Protein AF-A0A2E3BZZ3-F1 (afdb_monomer_lite)

Sequence (217 aa):
MSDKHKCYNMLKTILTGVNNELDAQYIYMKLCGELKDQFDSDLSMSLISNHTYNEKTIPFHDFIHNLNIFMETTKKEDVDNQVNQFKNRTNDLVQLKSVKRIIDEKPRVVKLSEVVMNNKQIEVRK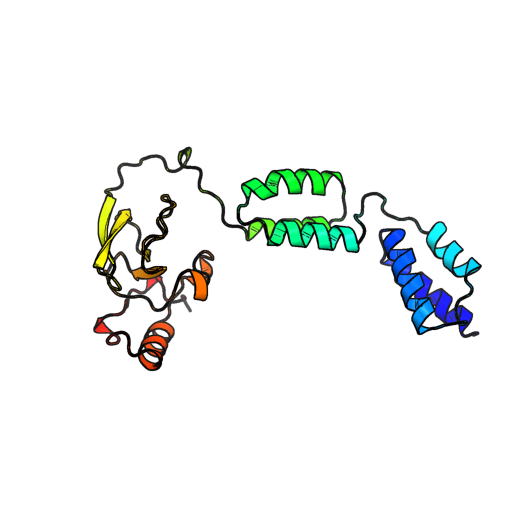CPHCNRKVEQNGNDSYSVCGFLPYKKNNDGCGRDFCYRCGKKLCKRWQNDQLWVEKKRYHDGSCCKKYVASTGDGVYPDDYCQCYKYTKNN

pLDDT: mean 82.52, std 13.17, range [35.72, 96.5]

Structure (mmCIF, N/CA/C/O backbone):
data_AF-A0A2E3BZZ3-F1
#
_entry.id   AF-A0A2E3BZZ3-F1
#
loop_
_atom_site.group_PDB
_atom_site.id
_atom_site.type_symbol
_atom_site.label_atom_id
_atom_site.label_alt_id
_atom_site.label_comp_id
_atom_site.label_asym_id
_atom_site.label_entity_id
_atom_site.label_seq_id
_atom_site.pdbx_PDB_ins_code
_atom_site.Cartn_x
_atom_site.Cartn_y
_atom_site.Cartn_z
_atom_site.occupancy
_atom_site.B_iso_or_equiv
_atom_site.auth_seq_id
_atom_site.auth_comp_id
_atom_site.auth_asym_id
_atom_site.auth_atom_id
_atom_site.pdbx_PDB_model_num
ATOM 1 N N . MET A 1 1 ? 27.381 -16.710 -37.491 1.00 56.31 1 MET A N 1
ATOM 2 C CA . MET A 1 1 ? 26.818 -15.427 -37.010 1.00 56.31 1 MET A CA 1
ATOM 3 C C . MET A 1 1 ? 27.729 -14.951 -35.887 1.00 56.31 1 MET A C 1
ATOM 5 O O . MET A 1 1 ? 27.882 -15.709 -34.936 1.00 56.31 1 MET A O 1
ATOM 9 N N . SER A 1 2 ? 28.430 -13.820 -36.044 1.00 76.44 2 SER A N 1
ATOM 10 C CA . SER A 1 2 ? 29.406 -13.359 -35.039 1.00 76.44 2 SER A CA 1
ATOM 11 C C . SER A 1 2 ? 28.712 -13.053 -33.709 1.00 76.44 2 SER A C 1
ATOM 13 O O . SER A 1 2 ? 27.546 -12.651 -33.701 1.00 76.44 2 SER A O 1
ATOM 15 N N . ASP A 1 3 ? 29.407 -13.230 -32.584 1.00 79.00 3 ASP A N 1
ATOM 16 C CA . ASP A 1 3 ? 28.818 -12.981 -31.261 1.00 79.00 3 ASP A CA 1
ATOM 17 C C . ASP A 1 3 ? 28.392 -11.516 -31.085 1.00 79.00 3 ASP A C 1
ATOM 19 O O . ASP A 1 3 ? 27.321 -11.253 -30.543 1.00 79.00 3 ASP A O 1
ATOM 23 N N . LYS A 1 4 ? 29.103 -10.577 -31.727 1.00 80.38 4 LYS A N 1
ATOM 24 C CA . LYS A 1 4 ? 28.695 -9.165 -31.820 1.00 80.38 4 LYS A CA 1
ATOM 25 C C . LYS A 1 4 ? 27.308 -8.972 -32.433 1.00 80.38 4 LYS A C 1
ATOM 27 O O . LYS A 1 4 ? 26.517 -8.159 -31.965 1.00 80.38 4 LYS A O 1
ATOM 32 N N . HIS A 1 5 ? 26.980 -9.743 -33.468 1.00 82.50 5 HIS A N 1
ATOM 33 C CA . HIS A 1 5 ? 25.683 -9.644 -34.131 1.00 82.50 5 HIS A CA 1
ATOM 34 C C . HIS A 1 5 ? 24.545 -10.228 -33.271 1.00 82.50 5 HIS A C 1
ATOM 36 O O . HIS A 1 5 ? 23.418 -9.733 -33.314 1.00 82.50 5 HIS A O 1
ATOM 42 N N . LYS A 1 6 ? 24.826 -11.241 -32.439 1.00 84.31 6 LYS A N 1
ATOM 43 C CA . LYS A 1 6 ? 23.858 -11.742 -31.447 1.00 84.31 6 LYS A CA 1
ATOM 44 C C . LYS A 1 6 ? 23.600 -10.701 -30.357 1.00 84.31 6 LYS A C 1
ATOM 46 O O . LYS A 1 6 ? 22.440 -10.416 -30.069 1.00 84.31 6 LYS A O 1
ATOM 51 N N . CYS A 1 7 ? 24.657 -10.097 -29.811 1.00 82.94 7 CYS A N 1
ATOM 52 C CA . CYS A 1 7 ? 24.557 -9.029 -28.813 1.00 82.94 7 CYS A CA 1
ATOM 53 C C . CYS A 1 7 ? 23.790 -7.814 -29.350 1.00 82.94 7 CYS A C 1
ATOM 55 O O . CYS A 1 7 ? 22.924 -7.282 -28.659 1.00 82.94 7 CYS A O 1
ATOM 57 N N . TYR A 1 8 ? 24.023 -7.439 -30.610 1.00 85.12 8 TYR A N 1
ATOM 58 C CA . TYR A 1 8 ? 23.263 -6.392 -31.293 1.00 85.12 8 TYR A CA 1
ATOM 59 C C . TYR A 1 8 ? 21.761 -6.703 -31.357 1.00 85.12 8 TYR A C 1
ATOM 61 O O . TYR A 1 8 ? 20.938 -5.878 -30.963 1.00 85.12 8 TYR A O 1
ATOM 69 N N . ASN A 1 9 ? 21.384 -7.902 -31.814 1.00 86.12 9 ASN A N 1
ATOM 70 C CA . ASN A 1 9 ? 19.972 -8.291 -31.904 1.00 86.12 9 ASN A CA 1
ATOM 71 C C . ASN A 1 9 ? 19.308 -8.380 -30.525 1.00 86.12 9 ASN A C 1
ATOM 73 O O . ASN A 1 9 ? 18.138 -8.020 -30.377 1.00 86.12 9 ASN A O 1
ATOM 77 N N . MET A 1 10 ? 20.055 -8.817 -29.511 1.00 87.06 10 MET A N 1
ATOM 78 C CA . MET A 1 10 ? 19.597 -8.830 -28.127 1.00 87.06 10 MET A CA 1
ATOM 79 C C . MET A 1 10 ? 19.326 -7.410 -27.621 1.00 87.06 10 MET A C 1
ATOM 81 O O . MET A 1 10 ? 18.223 -7.143 -27.153 1.00 87.06 10 MET A O 1
ATOM 85 N N . LEU A 1 11 ? 20.282 -6.486 -27.776 1.00 87.19 11 LEU A N 1
ATOM 86 C CA . LEU A 1 11 ? 20.110 -5.088 -27.377 1.00 87.19 11 LEU A CA 1
ATOM 87 C C . LEU A 1 11 ? 18.934 -4.448 -28.114 1.00 87.19 11 LEU A C 1
ATOM 89 O O . LEU A 1 11 ? 18.067 -3.864 -27.477 1.00 87.19 11 LEU A O 1
ATOM 93 N N . LYS A 1 12 ? 18.846 -4.632 -29.435 1.00 89.62 12 LYS A N 1
ATOM 94 C CA . LYS A 1 12 ? 17.717 -4.151 -30.238 1.00 89.62 12 LYS A CA 1
ATOM 95 C C . LYS A 1 12 ? 16.379 -4.657 -29.697 1.00 89.62 12 LYS A C 1
ATOM 97 O O . LYS A 1 12 ? 15.444 -3.875 -29.584 1.00 89.62 12 LYS A O 1
ATOM 102 N N . THR A 1 13 ? 16.295 -5.941 -29.344 1.00 90.31 13 THR A N 1
ATOM 103 C CA . THR A 1 13 ? 15.084 -6.539 -28.760 1.00 90.31 13 THR A CA 1
ATOM 104 C C . THR A 1 13 ? 14.750 -5.905 -27.414 1.00 90.31 13 THR A C 1
ATOM 106 O O . THR A 1 13 ? 13.606 -5.522 -27.195 1.00 90.31 13 THR A O 1
ATOM 109 N N . ILE A 1 14 ? 15.736 -5.738 -26.531 1.00 88.12 14 ILE A N 1
ATOM 110 C CA . ILE A 1 14 ? 15.531 -5.113 -25.220 1.00 88.12 14 ILE A CA 1
ATOM 111 C C . ILE A 1 14 ? 15.046 -3.670 -25.378 1.00 88.12 14 ILE A C 1
ATOM 113 O O . ILE A 1 14 ? 14.061 -3.295 -24.746 1.00 88.12 14 ILE A O 1
ATOM 117 N N . LEU A 1 15 ? 15.675 -2.893 -26.266 1.00 87.19 15 LEU A N 1
ATOM 118 C CA . LEU A 1 15 ? 15.321 -1.495 -26.511 1.00 87.19 15 LEU A CA 1
ATOM 119 C C . LEU A 1 15 ? 13.868 -1.323 -26.958 1.00 87.19 15 LEU A C 1
ATOM 121 O O . LEU A 1 15 ? 13.253 -0.353 -26.547 1.00 87.19 15 LEU A O 1
ATOM 125 N N . THR A 1 16 ? 13.266 -2.284 -27.676 1.00 85.06 16 THR A N 1
ATOM 126 C CA . THR A 1 16 ? 11.832 -2.196 -28.035 1.00 85.06 16 THR A CA 1
ATOM 127 C C . THR A 1 16 ? 10.884 -2.108 -26.835 1.00 85.06 16 THR A C 1
ATOM 129 O O . THR A 1 16 ? 9.755 -1.647 -26.986 1.00 85.06 16 THR A O 1
ATOM 132 N N . GLY A 1 17 ? 11.319 -2.557 -25.654 1.00 83.88 17 GLY A N 1
ATOM 133 C CA . GLY A 1 17 ? 10.564 -2.443 -24.408 1.00 83.88 17 GLY A CA 1
ATOM 134 C C . GLY A 1 17 ? 10.920 -1.214 -23.570 1.00 83.88 17 GLY A C 1
ATOM 135 O O . GLY A 1 17 ? 10.361 -1.050 -22.486 1.00 83.88 17 GLY A O 1
ATOM 136 N N . VAL A 1 18 ? 11.859 -0.379 -24.021 1.00 87.75 18 VAL A N 1
ATOM 137 C CA . VAL A 1 18 ? 12.391 0.749 -23.255 1.00 87.75 18 VAL A CA 1
ATOM 138 C C . VAL A 1 18 ? 11.809 2.057 -23.774 1.00 87.75 18 VAL A C 1
ATOM 140 O O . VAL A 1 18 ? 12.074 2.489 -24.888 1.00 87.75 18 VAL A O 1
ATOM 143 N N . ASN A 1 19 ? 11.050 2.731 -22.917 1.00 86.50 19 ASN A N 1
ATOM 144 C CA . ASN A 1 19 ? 10.347 3.961 -23.278 1.00 86.50 19 ASN A CA 1
ATOM 145 C C . ASN A 1 19 ? 11.160 5.242 -23.014 1.00 86.50 19 ASN A C 1
ATOM 147 O O . ASN A 1 19 ? 10.680 6.324 -23.349 1.00 86.50 19 ASN A O 1
ATOM 151 N N . ASN A 1 20 ? 12.353 5.144 -22.413 1.00 88.50 20 ASN A N 1
ATOM 152 C CA . ASN A 1 20 ? 13.185 6.283 -22.016 1.00 88.50 20 ASN A CA 1
ATOM 153 C C . ASN A 1 20 ? 14.672 6.066 -22.367 1.00 88.50 20 ASN A C 1
ATOM 155 O O . ASN A 1 20 ? 15.226 4.997 -22.115 1.00 88.50 20 ASN A O 1
ATOM 159 N N . GLU A 1 21 ? 15.330 7.098 -22.896 1.00 88.75 21 GLU A N 1
ATOM 160 C CA . GLU A 1 21 ? 16.732 7.025 -23.322 1.00 88.75 21 GLU A CA 1
ATOM 161 C C . GLU A 1 21 ? 17.704 6.737 -22.166 1.00 88.75 21 GLU A C 1
ATOM 163 O O . GLU A 1 21 ? 18.630 5.945 -22.322 1.00 88.75 21 GLU A O 1
ATOM 168 N N . LEU A 1 22 ? 17.488 7.321 -20.985 1.00 88.50 22 LEU A N 1
ATOM 169 C CA . LEU A 1 22 ? 18.356 7.095 -19.825 1.00 88.50 22 LEU A CA 1
ATOM 170 C C . LEU A 1 22 ? 18.288 5.641 -19.352 1.00 88.50 22 LEU A C 1
ATOM 172 O O . LEU A 1 22 ? 19.310 5.064 -18.982 1.00 88.50 22 LEU A O 1
ATOM 176 N N . ASP A 1 23 ? 17.107 5.024 -19.416 1.00 88.50 23 ASP A N 1
ATOM 177 C CA . ASP A 1 23 ? 16.948 3.603 -19.101 1.00 88.50 23 ASP A CA 1
ATOM 178 C C . ASP A 1 23 ? 17.664 2.732 -20.146 1.00 88.50 23 ASP A C 1
ATOM 180 O O . ASP A 1 23 ? 18.329 1.756 -19.792 1.00 88.50 23 ASP A O 1
ATOM 184 N N . ALA A 1 24 ? 17.600 3.112 -21.426 1.00 89.94 24 ALA A N 1
ATOM 185 C CA . ALA A 1 24 ? 18.315 2.434 -22.507 1.00 89.94 24 ALA A CA 1
ATOM 186 C C . ALA A 1 24 ? 19.839 2.513 -22.325 1.00 89.94 24 ALA A C 1
ATOM 188 O O . ALA A 1 24 ? 20.529 1.495 -22.430 1.00 89.94 24 ALA A O 1
ATOM 189 N N . GLN A 1 25 ? 20.359 3.695 -21.983 1.00 89.50 25 GLN A N 1
ATOM 190 C CA . GLN A 1 25 ? 21.771 3.905 -21.660 1.00 89.50 25 GLN A CA 1
ATOM 191 C C . GLN A 1 25 ? 22.191 3.092 -20.428 1.00 89.50 25 GLN A C 1
ATOM 193 O O . GLN A 1 25 ? 23.230 2.432 -20.449 1.00 89.50 25 GLN A O 1
ATOM 198 N N . TYR A 1 26 ? 21.370 3.071 -19.375 1.00 88.44 26 TYR A N 1
ATOM 199 C CA . TYR A 1 26 ? 21.640 2.289 -18.168 1.00 88.44 26 TYR A CA 1
ATOM 200 C C . TYR A 1 26 ? 21.721 0.784 -18.456 1.00 88.44 26 TYR A C 1
ATOM 202 O O . TYR A 1 26 ? 22.659 0.112 -18.019 1.00 88.44 26 TYR A O 1
ATOM 210 N N . ILE A 1 27 ? 20.761 0.252 -19.218 1.00 87.75 27 ILE A N 1
ATOM 211 C CA . ILE A 1 27 ? 20.739 -1.155 -19.632 1.00 87.75 27 ILE A CA 1
ATOM 212 C C . ILE A 1 27 ? 21.982 -1.484 -20.458 1.00 87.75 27 ILE A C 1
ATOM 214 O O . ILE A 1 27 ? 22.641 -2.488 -20.193 1.00 87.75 27 ILE A O 1
ATOM 218 N N . TYR A 1 28 ? 22.339 -0.626 -21.415 1.00 88.62 28 TYR A N 1
ATOM 219 C CA . TYR A 1 28 ? 23.557 -0.786 -22.203 1.00 88.62 28 TYR A CA 1
ATOM 220 C C . TYR A 1 28 ? 24.809 -0.832 -21.321 1.00 88.62 28 TYR A C 1
ATOM 222 O O . TYR A 1 28 ? 25.593 -1.772 -21.430 1.00 88.62 28 TYR A O 1
ATOM 230 N N . MET A 1 29 ? 24.967 0.109 -20.384 1.00 87.69 29 MET A N 1
ATOM 231 C CA . MET A 1 29 ? 26.103 0.119 -19.456 1.00 87.69 29 MET A CA 1
ATOM 232 C C . MET A 1 29 ? 26.190 -1.169 -18.628 1.00 87.69 29 MET A C 1
ATOM 234 O O . MET A 1 29 ? 27.283 -1.701 -18.425 1.00 87.69 29 MET A O 1
ATOM 238 N N . LYS A 1 30 ? 25.048 -1.694 -18.166 1.00 86.56 30 LYS A N 1
ATOM 239 C CA . LYS A 1 30 ? 24.994 -2.965 -17.431 1.00 86.56 30 LYS A CA 1
ATOM 240 C C . LYS A 1 30 ? 25.405 -4.150 -18.296 1.00 86.56 30 LYS A C 1
ATOM 242 O O . LYS A 1 30 ? 26.264 -4.925 -17.882 1.00 86.56 30 LYS A O 1
ATOM 247 N N . LEU A 1 31 ? 24.860 -4.249 -19.505 1.00 84.38 31 LEU A N 1
ATOM 248 C CA . LEU A 1 31 ? 25.194 -5.317 -20.445 1.00 84.38 31 LEU A CA 1
ATOM 249 C C . LEU A 1 31 ? 26.667 -5.274 -20.863 1.00 84.38 31 LEU A C 1
ATOM 251 O O . LEU A 1 31 ? 27.300 -6.322 -20.937 1.00 84.38 31 LEU A O 1
ATOM 255 N N . CYS A 1 32 ? 27.241 -4.089 -21.074 1.00 83.12 32 CYS A N 1
ATOM 256 C CA . CYS A 1 32 ? 28.666 -3.936 -21.372 1.00 83.12 32 CYS A CA 1
ATOM 257 C C . CYS A 1 32 ? 29.561 -4.386 -20.213 1.00 83.12 32 CYS A C 1
ATOM 259 O O . CYS A 1 32 ? 30.595 -5.011 -20.445 1.00 83.12 32 CYS A O 1
ATOM 261 N N . GLY A 1 33 ? 29.155 -4.125 -18.966 1.00 81.44 33 GLY A N 1
ATOM 262 C CA . GLY A 1 33 ? 29.873 -4.613 -17.787 1.00 81.44 33 GLY A CA 1
ATOM 263 C C . GLY A 1 33 ? 29.907 -6.143 -17.689 1.00 81.44 33 GLY A C 1
ATOM 264 O O . GLY A 1 33 ? 30.911 -6.709 -17.256 1.00 81.44 33 GLY A O 1
ATOM 265 N N . GLU A 1 34 ? 28.839 -6.817 -18.120 1.00 81.75 34 GLU A N 1
ATOM 266 C CA . GLU A 1 34 ? 28.704 -8.277 -18.038 1.00 81.75 34 GLU A CA 1
ATOM 267 C C . GLU A 1 34 ? 29.274 -9.010 -19.264 1.00 81.75 34 GLU A C 1
ATOM 269 O O . GLU A 1 34 ? 29.868 -10.080 -19.127 1.00 81.75 34 GLU A O 1
ATOM 274 N N . LEU A 1 35 ? 29.127 -8.431 -20.459 1.00 79.81 35 LEU A N 1
ATOM 275 C CA . LEU A 1 35 ? 29.442 -9.080 -21.739 1.00 79.81 35 LEU A CA 1
ATOM 276 C C . LEU A 1 35 ? 30.730 -8.561 -22.404 1.00 79.81 35 LEU A C 1
ATOM 278 O O . LEU A 1 35 ? 31.144 -9.114 -23.425 1.00 79.81 35 LEU A O 1
ATOM 282 N N . LYS A 1 36 ? 31.409 -7.568 -21.807 1.00 76.81 36 LYS A N 1
ATOM 283 C CA . LYS A 1 36 ? 32.716 -7.027 -22.240 1.00 76.81 36 LYS A CA 1
ATOM 284 C C . LYS A 1 36 ? 32.748 -6.669 -23.744 1.00 76.81 36 LYS A C 1
ATOM 286 O O . LYS A 1 36 ? 31.777 -6.130 -24.270 1.00 76.81 36 LYS A O 1
ATOM 291 N N . ASP A 1 37 ? 33.844 -6.994 -24.444 1.00 75.06 37 ASP A N 1
ATOM 292 C CA . ASP A 1 37 ? 34.175 -6.636 -25.843 1.00 75.06 37 ASP A CA 1
ATOM 293 C C . ASP A 1 37 ? 33.234 -7.222 -26.920 1.00 75.06 37 ASP A C 1
ATOM 295 O O . ASP A 1 37 ? 33.498 -7.139 -28.126 1.00 75.06 37 ASP A O 1
ATOM 299 N N . GLN A 1 38 ? 32.136 -7.857 -26.506 1.00 81.50 38 GLN A N 1
ATOM 300 C CA . GLN A 1 38 ? 31.129 -8.408 -27.409 1.00 81.50 38 GLN A CA 1
ATOM 301 C C . GLN A 1 38 ? 30.199 -7.332 -27.983 1.00 81.50 38 GLN A C 1
ATOM 303 O O . GLN A 1 38 ? 29.498 -7.600 -28.958 1.00 81.50 38 GLN A O 1
ATOM 308 N N . PHE A 1 39 ? 30.214 -6.115 -27.436 1.00 79.56 39 PHE A N 1
ATOM 309 C CA . PHE A 1 39 ? 29.504 -4.979 -28.014 1.00 79.56 39 PHE A CA 1
ATOM 310 C C . PHE A 1 39 ? 30.407 -4.137 -28.908 1.00 79.56 39 PHE A C 1
ATOM 312 O O . PHE A 1 39 ? 31.559 -3.845 -28.598 1.00 79.56 39 PHE A O 1
ATOM 319 N N . ASP A 1 40 ? 29.847 -3.724 -30.038 1.00 84.19 40 ASP A N 1
ATOM 320 C CA . ASP A 1 40 ? 30.365 -2.604 -30.807 1.00 84.19 40 ASP A CA 1
ATOM 321 C C . ASP A 1 40 ? 29.727 -1.328 -30.242 1.00 84.19 40 ASP A C 1
ATOM 323 O O . ASP A 1 40 ? 28.501 -1.178 -30.296 1.00 84.19 40 ASP A O 1
ATOM 327 N N . SER A 1 41 ? 30.537 -0.469 -29.617 1.00 82.69 41 SER A N 1
ATOM 328 C CA . SER A 1 41 ? 30.041 0.697 -28.877 1.00 82.69 41 SER A CA 1
ATOM 329 C C . SER A 1 41 ? 29.345 1.698 -29.791 1.00 82.69 41 SER A C 1
ATOM 331 O O . SER A 1 41 ? 28.265 2.178 -29.453 1.00 82.69 41 SER A O 1
ATOM 333 N N . ASP A 1 42 ? 29.908 1.967 -30.968 1.00 84.56 42 ASP A N 1
ATOM 334 C CA . ASP A 1 42 ? 29.355 2.946 -31.904 1.00 84.56 42 ASP A CA 1
ATOM 335 C C . ASP A 1 42 ? 28.019 2.453 -32.456 1.00 84.56 42 ASP A C 1
ATOM 337 O O . ASP A 1 42 ? 27.019 3.175 -32.462 1.00 84.56 42 ASP A O 1
ATOM 341 N N . LEU A 1 43 ? 27.966 1.172 -32.831 1.00 84.00 43 LEU A N 1
ATOM 342 C CA . LEU A 1 43 ? 26.740 0.554 -33.316 1.00 84.00 43 LEU A CA 1
ATOM 343 C C . LEU A 1 43 ? 25.656 0.494 -32.224 1.00 84.00 43 LEU A C 1
ATOM 345 O O . LEU A 1 43 ? 24.484 0.750 -32.503 1.00 84.00 43 LEU A O 1
ATOM 349 N N . SER A 1 44 ? 26.028 0.195 -30.979 1.00 85.75 44 SER A N 1
ATOM 350 C CA . SER A 1 44 ? 25.089 0.116 -29.850 1.00 85.75 44 SER A CA 1
ATOM 351 C C . SER A 1 44 ? 24.556 1.490 -29.452 1.00 85.75 44 SER A C 1
ATOM 353 O O . SER A 1 44 ? 23.352 1.652 -29.264 1.00 85.75 44 SER A O 1
ATOM 355 N N . MET A 1 45 ? 25.421 2.504 -29.405 1.00 85.81 45 MET A N 1
ATOM 356 C CA . MET A 1 45 ? 25.003 3.882 -29.156 1.00 85.81 45 MET A CA 1
ATOM 357 C C . MET A 1 45 ? 24.126 4.414 -30.288 1.00 85.81 45 MET A C 1
ATOM 359 O O . MET A 1 45 ? 23.156 5.113 -30.011 1.00 85.81 45 MET A O 1
ATOM 363 N N . SER A 1 46 ? 24.385 4.019 -31.540 1.00 86.00 46 SER A N 1
ATOM 364 C CA . SER A 1 46 ? 23.513 4.366 -32.668 1.00 86.00 46 SER A CA 1
ATOM 365 C C . SER A 1 46 ? 22.114 3.750 -32.557 1.00 86.00 46 SER A C 1
ATOM 367 O O . SER A 1 46 ? 21.142 4.359 -32.997 1.00 86.00 46 SER A O 1
ATOM 369 N N . LEU A 1 47 ? 21.978 2.557 -31.963 1.00 87.12 47 LEU A N 1
ATOM 370 C CA . LEU A 1 47 ? 20.666 1.964 -31.688 1.00 87.12 47 LEU A CA 1
ATOM 371 C C . LEU A 1 47 ? 19.909 2.766 -30.635 1.00 87.12 47 LEU A C 1
ATOM 373 O O . LEU A 1 47 ? 18.708 2.964 -30.783 1.00 87.12 47 LEU A O 1
ATOM 377 N N . ILE A 1 48 ? 20.608 3.207 -29.590 1.00 89.44 48 ILE A N 1
ATOM 378 C CA . ILE A 1 48 ? 20.021 3.985 -28.500 1.00 89.44 48 ILE A CA 1
ATOM 379 C C . ILE A 1 48 ? 19.587 5.354 -29.021 1.00 89.44 48 ILE A C 1
ATOM 381 O O . ILE A 1 48 ? 18.438 5.721 -28.819 1.00 89.44 48 ILE A O 1
ATOM 385 N N . SER A 1 49 ? 20.454 6.082 -29.726 1.00 86.44 49 SER A N 1
ATOM 386 C CA . SER A 1 49 ? 20.159 7.445 -30.185 1.00 86.44 49 SER A CA 1
ATOM 387 C C . SER A 1 49 ? 19.098 7.510 -31.285 1.00 86.44 49 SER A C 1
ATOM 389 O O . SER A 1 49 ? 18.344 8.475 -31.348 1.00 86.44 49 SER A O 1
ATOM 391 N N . ASN A 1 50 ? 19.006 6.483 -32.137 1.00 84.56 50 ASN A N 1
ATOM 392 C CA . ASN A 1 50 ? 17.999 6.422 -33.200 1.00 84.56 50 ASN A CA 1
ATOM 393 C C . ASN A 1 50 ? 16.679 5.773 -32.756 1.00 84.56 50 ASN A C 1
ATOM 395 O O . ASN A 1 50 ? 15.759 5.646 -33.569 1.00 84.56 50 ASN A O 1
ATOM 399 N N . HIS A 1 51 ? 16.566 5.316 -31.505 1.00 84.56 51 HIS A N 1
ATOM 400 C CA . HIS A 1 51 ? 15.314 4.759 -31.010 1.00 84.56 51 HIS A CA 1
ATOM 401 C C . HIS A 1 51 ? 14.302 5.870 -30.700 1.00 84.56 51 HIS A C 1
ATOM 403 O O . HIS A 1 51 ? 14.649 6.941 -30.209 1.00 84.56 51 HIS A O 1
ATOM 409 N N . THR A 1 52 ? 13.025 5.621 -30.990 1.00 84.19 52 THR A N 1
ATOM 410 C CA . THR A 1 52 ? 11.952 6.569 -30.679 1.00 84.19 52 THR A CA 1
ATOM 411 C C . THR A 1 52 ? 11.465 6.329 -29.259 1.00 84.19 52 THR A C 1
ATOM 413 O O . THR A 1 52 ? 10.715 5.388 -29.006 1.00 84.19 52 THR A O 1
ATOM 416 N N . TYR A 1 53 ? 11.879 7.192 -28.340 1.00 81.94 53 TYR A N 1
ATOM 417 C CA . TYR A 1 53 ? 11.425 7.148 -26.955 1.00 81.94 53 TYR A CA 1
ATOM 418 C C . TYR A 1 53 ? 10.135 7.933 -26.757 1.00 81.94 53 TYR A C 1
ATOM 420 O O . TYR A 1 53 ? 9.812 8.869 -27.489 1.00 81.94 53 TYR A O 1
ATOM 428 N N . ASN A 1 54 ? 9.409 7.582 -25.702 1.00 78.94 54 ASN A N 1
ATOM 429 C CA . ASN A 1 54 ? 8.315 8.400 -25.222 1.00 78.94 54 ASN A CA 1
ATOM 430 C C . ASN A 1 54 ? 8.880 9.414 -24.222 1.00 78.94 54 ASN A C 1
ATOM 432 O O . ASN A 1 54 ? 9.066 9.092 -23.049 1.00 78.94 54 ASN A O 1
ATOM 436 N N . GLU A 1 55 ? 9.115 10.646 -24.684 1.00 70.94 55 GLU A N 1
ATOM 437 C CA . GLU A 1 55 ? 9.694 11.753 -23.898 1.00 70.94 55 GLU A CA 1
ATOM 438 C C . GLU A 1 55 ? 8.927 12.062 -22.602 1.00 70.94 55 GLU A C 1
ATOM 440 O O . GLU A 1 55 ? 9.471 12.638 -21.663 1.00 70.94 55 GLU A O 1
ATOM 445 N N . LYS A 1 56 ? 7.660 11.644 -22.518 1.00 82.75 56 LYS A N 1
ATOM 446 C CA . LYS A 1 56 ? 6.839 11.741 -21.310 1.00 82.75 56 LYS A CA 1
ATOM 447 C C . LYS A 1 56 ? 6.903 10.469 -20.463 1.00 82.75 56 LYS A C 1
ATOM 449 O O . LYS A 1 56 ? 5.955 10.165 -19.752 1.00 82.75 56 LYS A O 1
ATOM 454 N N . THR A 1 57 ? 7.971 9.690 -20.507 1.00 87.06 57 THR A N 1
ATOM 455 C CA . THR A 1 57 ? 8.180 8.578 -19.568 1.00 87.06 57 THR A CA 1
ATOM 456 C C . THR A 1 57 ? 9.230 8.987 -18.558 1.00 87.06 57 THR A C 1
ATOM 458 O O . THR A 1 57 ? 10.331 9.381 -18.939 1.00 87.06 57 THR A O 1
ATOM 461 N N . ILE A 1 58 ? 8.904 8.897 -17.268 1.00 88.94 58 ILE A N 1
ATOM 462 C CA . ILE A 1 58 ? 9.877 9.193 -16.214 1.00 88.94 58 ILE A CA 1
ATOM 463 C C . ILE A 1 58 ? 10.901 8.047 -16.179 1.00 88.94 58 ILE A C 1
ATOM 465 O O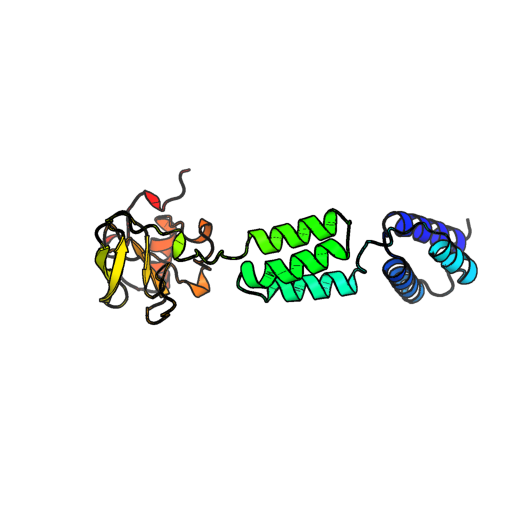 . ILE A 1 58 ? 10.471 6.890 -16.171 1.00 88.94 58 ILE A O 1
ATOM 469 N N . PRO A 1 59 ? 12.216 8.334 -16.140 1.00 89.75 59 PRO A N 1
ATOM 470 C CA . PRO A 1 59 ? 13.248 7.306 -16.021 1.00 89.75 59 PRO A CA 1
ATOM 471 C C . PRO A 1 59 ? 13.009 6.395 -14.818 1.00 89.75 59 PRO A C 1
ATOM 473 O O . PRO A 1 59 ? 12.511 6.842 -13.779 1.00 89.75 59 PRO A O 1
ATOM 476 N N . PHE A 1 60 ? 13.398 5.127 -14.918 1.00 85.75 60 PHE A N 1
ATOM 477 C CA . PHE A 1 60 ? 13.119 4.124 -13.894 1.00 85.75 60 PHE A CA 1
ATOM 478 C C . PHE A 1 60 ? 13.602 4.540 -12.497 1.00 85.75 60 PHE A C 1
ATOM 480 O O . PHE A 1 60 ? 12.859 4.419 -11.523 1.00 85.75 60 PHE A O 1
ATOM 487 N N . HIS A 1 61 ? 14.816 5.085 -12.392 1.00 85.25 61 HIS A N 1
ATOM 488 C CA . HIS A 1 61 ? 15.378 5.536 -11.116 1.00 85.25 61 HIS A CA 1
ATOM 489 C C . HIS A 1 61 ? 14.517 6.624 -10.449 1.00 85.25 61 HIS A C 1
ATOM 491 O O . HIS A 1 61 ? 14.164 6.524 -9.270 1.00 85.25 61 HIS A O 1
ATOM 497 N N . ASP A 1 62 ? 14.113 7.632 -11.220 1.00 89.12 62 ASP A N 1
ATOM 498 C CA . ASP A 1 62 ? 13.246 8.707 -10.742 1.00 89.12 62 ASP A CA 1
ATOM 499 C C . ASP A 1 62 ? 11.858 8.180 -10.393 1.00 89.12 62 ASP A C 1
ATOM 501 O O . ASP A 1 62 ? 11.244 8.615 -9.416 1.00 89.12 62 ASP A O 1
ATOM 505 N N . PHE A 1 63 ? 11.352 7.223 -11.170 1.00 91.62 63 PHE A N 1
ATOM 506 C CA . PHE A 1 63 ? 10.078 6.588 -10.891 1.00 91.62 63 PHE A CA 1
ATOM 507 C C . PHE A 1 63 ? 10.105 5.880 -9.530 1.00 91.62 63 PHE A C 1
ATOM 509 O O . PHE A 1 63 ? 9.226 6.136 -8.708 1.00 91.62 63 PHE A O 1
ATOM 516 N N . ILE A 1 64 ? 11.147 5.093 -9.234 1.00 88.38 64 ILE A N 1
ATOM 517 C CA . ILE A 1 64 ? 11.340 4.453 -7.922 1.00 88.38 64 ILE A CA 1
ATOM 518 C C . ILE A 1 64 ? 11.391 5.487 -6.793 1.00 88.38 64 ILE A C 1
ATOM 520 O O . ILE A 1 64 ? 10.725 5.315 -5.772 1.00 88.38 64 ILE A O 1
ATOM 524 N N . HIS A 1 65 ? 12.126 6.584 -6.982 1.00 91.06 65 HIS A N 1
ATOM 525 C CA . HIS A 1 65 ? 12.192 7.653 -5.989 1.00 91.06 65 HIS A CA 1
ATOM 526 C C . HIS A 1 65 ? 10.804 8.244 -5.682 1.00 91.06 65 HIS A C 1
ATOM 528 O O . HIS A 1 65 ? 10.426 8.359 -4.515 1.00 91.06 65 HIS A O 1
ATOM 534 N N . ASN A 1 66 ? 10.001 8.533 -6.713 1.00 90.81 66 ASN A N 1
ATOM 535 C CA . ASN A 1 66 ? 8.623 9.007 -6.538 1.00 90.81 66 ASN A CA 1
ATOM 536 C C . ASN A 1 66 ? 7.745 7.971 -5.814 1.00 90.81 66 ASN A C 1
ATOM 538 O O . ASN A 1 66 ? 6.972 8.335 -4.928 1.00 90.81 66 ASN A O 1
ATOM 542 N N . LEU A 1 67 ? 7.871 6.680 -6.150 1.00 90.38 67 LEU A N 1
ATOM 543 C CA . LEU A 1 67 ? 7.122 5.616 -5.472 1.00 90.38 67 LEU A CA 1
ATOM 544 C C . LEU A 1 67 ? 7.443 5.562 -3.976 1.00 90.38 67 LEU A C 1
ATOM 546 O O . LEU A 1 67 ? 6.519 5.435 -3.175 1.00 90.38 67 LEU A O 1
ATOM 550 N N . ASN A 1 68 ? 8.712 5.706 -3.591 1.00 87.50 68 ASN A N 1
ATOM 551 C CA . ASN A 1 68 ? 9.111 5.727 -2.182 1.00 87.50 68 ASN A CA 1
ATOM 552 C C . ASN A 1 68 ? 8.467 6.897 -1.429 1.00 87.50 68 ASN A C 1
ATOM 554 O O . ASN A 1 68 ? 7.852 6.679 -0.386 1.00 87.50 68 ASN A O 1
ATOM 558 N N . ILE A 1 69 ? 8.480 8.101 -2.011 1.00 88.25 69 ILE A N 1
ATOM 559 C CA . ILE A 1 69 ? 7.803 9.274 -1.433 1.00 88.25 69 ILE A CA 1
ATOM 560 C C . ILE A 1 69 ? 6.302 9.001 -1.238 1.00 88.25 69 ILE A C 1
ATOM 562 O O . ILE A 1 69 ? 5.742 9.256 -0.164 1.00 88.25 69 ILE A O 1
ATOM 566 N N . PHE A 1 70 ? 5.630 8.433 -2.245 1.00 89.81 70 PHE A N 1
ATOM 567 C CA . PHE A 1 70 ? 4.210 8.087 -2.132 1.00 89.81 70 PHE A CA 1
ATOM 568 C C . PHE A 1 70 ? 3.956 7.013 -1.072 1.00 89.81 70 PHE A C 1
ATOM 570 O O . PHE A 1 70 ? 2.944 7.068 -0.371 1.00 89.81 70 PHE A O 1
ATOM 577 N N . MET A 1 71 ? 4.847 6.031 -0.924 1.00 84.00 71 MET A N 1
ATOM 578 C CA . MET A 1 71 ? 4.732 4.981 0.090 1.00 84.00 71 MET A CA 1
ATOM 579 C C . MET A 1 71 ? 4.912 5.523 1.511 1.00 84.00 71 MET A C 1
ATOM 581 O O . MET A 1 71 ? 4.128 5.151 2.385 1.00 84.00 71 MET A O 1
ATOM 585 N N . GLU A 1 72 ? 5.850 6.441 1.726 1.00 84.75 72 GLU A N 1
ATOM 586 C CA . GLU A 1 72 ? 6.121 7.064 3.028 1.00 84.75 72 GLU A CA 1
ATOM 587 C C . GLU A 1 72 ? 5.032 8.057 3.454 1.00 84.75 72 GLU A C 1
ATOM 589 O O . GLU A 1 72 ? 4.743 8.218 4.643 1.00 84.75 72 GLU A O 1
ATOM 594 N N . THR A 1 73 ? 4.359 8.687 2.490 1.00 83.06 73 THR A N 1
ATOM 595 C CA . THR A 1 73 ? 3.283 9.633 2.789 1.00 83.06 73 THR A CA 1
ATOM 596 C C . THR A 1 73 ? 2.047 8.900 3.314 1.00 83.06 73 THR A C 1
ATOM 598 O O . THR A 1 73 ? 1.510 7.987 2.684 1.00 83.06 73 THR A O 1
ATOM 601 N N . THR A 1 74 ? 1.567 9.284 4.496 1.00 77.56 74 THR A N 1
ATOM 602 C CA . THR A 1 74 ? 0.508 8.539 5.201 1.00 77.56 74 THR A CA 1
ATOM 603 C C . THR A 1 74 ? -0.907 8.916 4.769 1.00 77.56 74 THR A C 1
ATOM 605 O O . THR A 1 74 ? -1.791 8.059 4.796 1.00 77.56 74 THR A O 1
ATOM 608 N N . LYS A 1 75 ? -1.141 10.167 4.359 1.00 76.12 75 LYS A N 1
ATOM 609 C CA . LYS A 1 75 ? -2.477 10.676 4.017 1.00 76.12 75 LYS A CA 1
ATOM 610 C C . LYS A 1 75 ? -2.645 10.852 2.517 1.00 76.12 75 LYS A C 1
ATOM 612 O O . LYS A 1 75 ? -1.747 11.345 1.846 1.00 76.12 75 LYS A O 1
ATOM 617 N N . LYS A 1 76 ? -3.836 10.530 2.009 1.00 79.81 76 LYS A N 1
ATOM 618 C CA . LYS A 1 76 ? -4.171 10.681 0.585 1.00 79.81 76 LYS A CA 1
ATOM 619 C C . LYS A 1 76 ? -4.072 12.132 0.085 1.00 79.81 76 LYS A C 1
ATOM 621 O O . LYS A 1 76 ? -3.555 12.362 -0.998 1.00 79.81 76 LYS A O 1
ATOM 626 N N . GLU A 1 77 ? -4.502 13.100 0.891 1.00 79.38 77 GLU A N 1
ATOM 627 C CA . GLU A 1 77 ? -4.552 14.524 0.510 1.00 79.38 77 GLU A CA 1
ATOM 628 C C . GLU A 1 77 ? -3.155 15.130 0.316 1.00 79.38 77 GLU A C 1
ATOM 630 O O . GLU A 1 77 ? -2.937 15.911 -0.607 1.00 79.38 77 GLU A O 1
ATOM 635 N N . ASP A 1 78 ? -2.198 14.719 1.153 1.00 77.25 78 ASP A N 1
ATOM 636 C CA . ASP A 1 78 ? -0.797 15.146 1.058 1.00 77.25 78 ASP A CA 1
ATOM 637 C C . ASP A 1 78 ? -0.144 14.593 -0.228 1.00 77.25 78 ASP A C 1
ATOM 639 O O . ASP A 1 78 ? 0.750 15.211 -0.808 1.00 77.25 78 ASP A O 1
ATOM 643 N N . VAL A 1 79 ? -0.644 13.449 -0.712 1.00 83.25 79 VAL A N 1
ATOM 644 C CA . VAL A 1 79 ? -0.191 12.789 -1.940 1.00 83.25 79 VAL A CA 1
ATOM 645 C C . VAL A 1 79 ? -0.839 13.391 -3.193 1.00 83.25 79 VAL A C 1
ATOM 647 O O . VAL A 1 79 ? -0.181 13.472 -4.227 1.00 83.25 79 VAL A O 1
ATOM 650 N N . ASP A 1 80 ? -2.088 13.864 -3.135 1.00 81.38 80 ASP A N 1
ATOM 651 C CA . ASP A 1 80 ? -2.829 14.335 -4.319 1.00 81.38 80 ASP A CA 1
ATOM 652 C C . ASP A 1 80 ? -2.100 15.465 -5.080 1.00 81.38 80 ASP A C 1
ATOM 654 O O . ASP A 1 80 ? -2.035 15.446 -6.314 1.00 81.38 80 ASP A O 1
ATOM 658 N N . ASN A 1 81 ? -1.472 16.407 -4.367 1.00 79.69 81 ASN A N 1
ATOM 659 C CA . ASN A 1 81 ? -0.683 17.482 -4.986 1.00 79.69 81 ASN A CA 1
ATOM 660 C C . ASN A 1 81 ? 0.553 16.947 -5.725 1.00 79.69 81 ASN A C 1
ATOM 662 O O . ASN A 1 81 ? 0.824 17.343 -6.861 1.00 79.69 81 ASN A O 1
ATOM 666 N N . GLN A 1 82 ? 1.277 16.013 -5.109 1.00 85.00 82 GLN A N 1
ATOM 667 C CA . GLN A 1 82 ? 2.461 15.388 -5.703 1.00 85.00 82 GLN A CA 1
ATOM 668 C C . GLN A 1 82 ? 2.086 14.505 -6.902 1.00 85.00 82 GLN A C 1
ATOM 670 O O . GLN A 1 82 ? 2.797 14.450 -7.902 1.00 85.00 82 GLN A O 1
ATOM 675 N N . VAL A 1 83 ? 0.923 13.859 -6.848 1.00 87.88 83 VAL A N 1
ATOM 676 C CA . VAL A 1 83 ? 0.402 13.022 -7.932 1.00 87.88 83 VAL A CA 1
ATOM 677 C C . VAL A 1 83 ? 0.015 13.846 -9.143 1.00 87.88 83 VAL A C 1
ATOM 679 O O . VAL A 1 83 ? 0.235 13.408 -10.269 1.00 87.88 83 VAL A O 1
ATOM 682 N N . ASN A 1 84 ? -0.549 15.034 -8.942 1.00 87.25 84 ASN A N 1
ATOM 683 C CA . ASN A 1 84 ? -0.841 15.932 -10.054 1.00 87.25 84 ASN A CA 1
ATOM 684 C C . ASN A 1 84 ? 0.452 16.397 -10.737 1.00 87.25 84 ASN A C 1
ATOM 686 O O . ASN A 1 84 ? 0.530 16.383 -11.963 1.00 87.25 84 ASN A O 1
ATOM 690 N N . GLN A 1 85 ? 1.500 16.702 -9.964 1.00 87.31 85 GLN A N 1
ATOM 691 C CA . GLN A 1 85 ? 2.825 16.987 -10.524 1.00 87.31 85 GLN A CA 1
ATOM 692 C C . GLN A 1 85 ? 3.400 15.776 -11.277 1.00 87.31 85 GLN A C 1
ATOM 694 O O . GLN A 1 85 ? 3.899 15.928 -12.390 1.00 87.31 85 GLN A O 1
ATOM 699 N N . PHE A 1 86 ? 3.272 14.567 -10.724 1.00 90.50 86 PHE A N 1
ATOM 700 C CA . PHE A 1 86 ? 3.706 13.325 -11.369 1.00 90.50 86 PHE A CA 1
ATOM 701 C C . PHE A 1 86 ? 2.977 13.072 -12.697 1.00 90.50 86 PHE A C 1
ATOM 703 O O . PHE A 1 86 ? 3.615 12.816 -13.715 1.00 90.50 86 PHE A O 1
ATOM 710 N N . LYS A 1 87 ? 1.647 13.214 -12.721 1.00 90.00 87 LYS A N 1
ATOM 711 C CA . LYS A 1 87 ? 0.815 13.061 -13.929 1.00 90.00 87 LYS A CA 1
ATOM 712 C C . LYS A 1 87 ? 1.177 14.052 -15.033 1.00 90.00 87 LYS A C 1
ATOM 714 O O . LYS A 1 87 ? 1.055 13.721 -16.204 1.00 90.00 87 LYS A O 1
ATOM 719 N N . ASN A 1 88 ? 1.638 15.2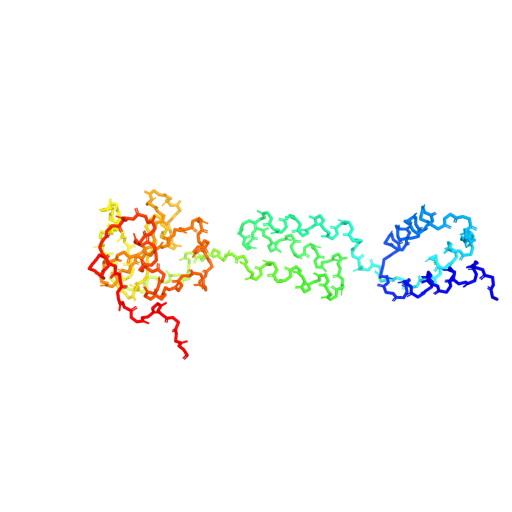47 -14.675 1.00 89.25 88 ASN A N 1
ATOM 720 C CA . ASN A 1 88 ? 2.080 16.233 -15.661 1.00 89.25 88 ASN A CA 1
ATOM 721 C C . ASN A 1 88 ? 3.445 15.881 -16.273 1.00 89.25 88 ASN A C 1
ATOM 723 O O . ASN A 1 88 ? 3.761 16.348 -17.365 1.00 89.25 88 ASN A O 1
ATOM 727 N N . ARG A 1 89 ? 4.241 15.052 -15.587 1.00 89.75 89 ARG A N 1
ATOM 728 C CA . ARG A 1 89 ? 5.560 14.591 -16.038 1.00 89.75 89 ARG A CA 1
ATOM 729 C C . ARG A 1 89 ? 5.504 13.303 -16.852 1.00 89.75 89 ARG A C 1
ATOM 731 O O . ARG A 1 8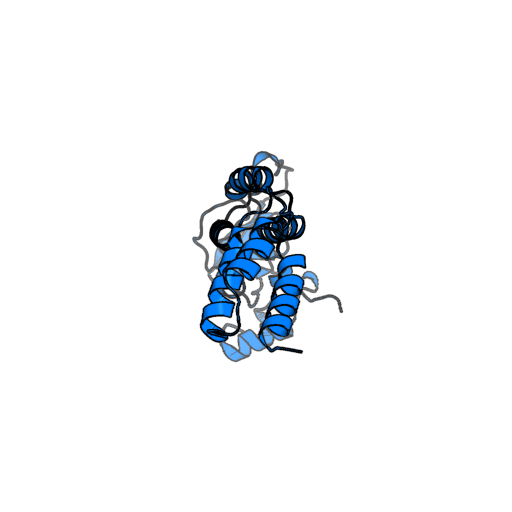9 ? 6.474 13.019 -17.548 1.00 89.75 89 ARG A O 1
ATOM 738 N N . THR A 1 90 ? 4.414 12.528 -16.775 1.00 91.25 90 THR A N 1
ATOM 739 C CA . THR A 1 90 ? 4.308 11.287 -17.546 1.00 91.25 90 THR A CA 1
ATOM 740 C C . THR A 1 90 ? 2.943 10.950 -18.134 1.00 91.25 90 THR A C 1
ATOM 742 O O . THR A 1 90 ? 1.906 11.184 -17.522 1.00 91.25 90 THR A O 1
ATOM 745 N N . ASN A 1 91 ? 2.952 10.341 -19.323 1.00 89.62 91 ASN A N 1
ATOM 746 C CA . ASN A 1 91 ? 1.792 9.703 -19.954 1.00 89.62 91 ASN A CA 1
ATOM 747 C C . ASN A 1 91 ? 1.869 8.159 -19.933 1.00 89.62 91 ASN A C 1
ATOM 749 O O . ASN A 1 91 ? 0.989 7.506 -20.499 1.00 89.62 91 ASN A O 1
ATOM 753 N N . ASP A 1 92 ? 2.892 7.569 -19.305 1.00 88.88 92 ASP A N 1
ATOM 754 C CA . ASP A 1 92 ? 3.074 6.120 -19.262 1.00 88.88 92 ASP A CA 1
ATOM 755 C C . ASP A 1 92 ? 1.966 5.473 -18.416 1.00 88.88 92 ASP A C 1
ATOM 757 O O . ASP A 1 92 ? 1.839 5.682 -17.205 1.00 88.88 92 ASP A O 1
ATOM 761 N N . LEU A 1 93 ? 1.124 4.669 -19.069 1.00 88.25 93 LEU A N 1
ATOM 762 C CA . LEU A 1 93 ? -0.042 4.062 -18.431 1.00 88.25 93 LEU A CA 1
ATOM 763 C C . LEU A 1 93 ? 0.335 3.088 -17.311 1.00 88.25 93 LEU A C 1
ATOM 765 O O . LEU A 1 93 ? -0.463 2.895 -16.391 1.00 88.25 93 LEU A O 1
ATOM 769 N N . VAL A 1 94 ? 1.506 2.454 -17.381 1.00 88.88 94 VAL A N 1
ATOM 770 C CA . VAL A 1 94 ? 1.974 1.516 -16.357 1.00 88.88 94 VAL A CA 1
ATOM 771 C C . VAL A 1 94 ? 2.383 2.292 -15.109 1.00 88.88 94 VAL A C 1
ATOM 773 O O . VAL A 1 94 ? 1.887 1.985 -14.022 1.00 88.88 94 VAL A O 1
ATOM 776 N N . GLN A 1 95 ? 3.194 3.340 -15.259 1.00 91.75 95 GLN A N 1
ATOM 777 C CA . GLN A 1 95 ? 3.612 4.223 -14.169 1.00 91.75 95 GLN A CA 1
ATOM 778 C C . GLN A 1 95 ? 2.405 4.887 -13.496 1.00 91.75 95 GLN A C 1
ATOM 780 O O . GLN A 1 95 ? 2.245 4.812 -12.273 1.00 91.75 95 GLN A O 1
ATOM 785 N N . LEU A 1 96 ? 1.486 5.440 -14.294 1.00 92.44 96 LEU A N 1
ATOM 786 C CA . LEU A 1 96 ? 0.255 6.067 -13.808 1.00 92.44 96 LEU A CA 1
ATOM 787 C C . LEU A 1 96 ? -0.646 5.083 -13.045 1.00 92.44 96 LEU A C 1
ATOM 789 O O . LEU A 1 96 ? -1.175 5.420 -11.982 1.00 92.44 96 LEU A O 1
ATOM 793 N N . LYS A 1 97 ? -0.819 3.853 -13.552 1.00 91.50 97 LYS A N 1
ATOM 794 C CA . LYS A 1 97 ? -1.603 2.810 -12.866 1.00 91.50 97 LYS A CA 1
ATOM 795 C C . LYS A 1 97 ? -0.952 2.373 -11.557 1.00 91.50 97 LYS A C 1
ATOM 797 O O . LYS A 1 97 ? -1.677 2.113 -10.598 1.00 91.50 97 LYS A O 1
ATOM 802 N N . SER A 1 98 ? 0.372 2.264 -11.513 1.00 91.94 98 SER A N 1
ATOM 803 C CA . SER A 1 98 ? 1.112 1.890 -10.303 1.00 91.94 98 SER A CA 1
ATOM 804 C C . SER A 1 98 ? 0.953 2.944 -9.209 1.00 91.94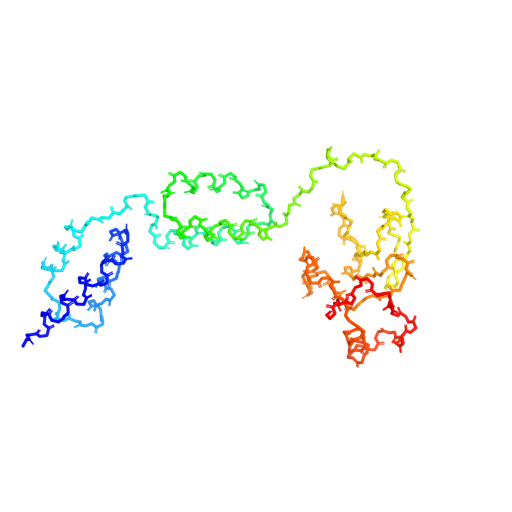 98 SER A C 1
ATOM 806 O O . SER A 1 98 ? 0.558 2.612 -8.093 1.00 91.94 98 SER A O 1
ATOM 808 N N . VAL A 1 99 ? 1.131 4.223 -9.554 1.00 92.25 99 VAL A N 1
ATOM 809 C CA . VAL A 1 99 ? 0.907 5.349 -8.635 1.00 92.25 99 VAL A CA 1
ATOM 810 C C . VAL A 1 99 ? -0.542 5.379 -8.147 1.00 92.25 99 VAL A C 1
ATOM 812 O O . VAL A 1 99 ? -0.783 5.455 -6.944 1.00 92.25 99 VAL A O 1
ATOM 815 N N . LYS A 1 100 ? -1.522 5.211 -9.048 1.00 89.75 100 LYS A N 1
ATOM 816 C CA . LYS A 1 100 ? -2.946 5.136 -8.680 1.00 89.75 100 LYS A CA 1
ATOM 817 C C . LYS A 1 100 ? -3.232 4.064 -7.622 1.00 89.75 100 LYS A C 1
ATOM 819 O O . LYS A 1 100 ? -3.932 4.357 -6.657 1.00 89.75 100 LYS A O 1
ATOM 824 N N . ARG A 1 101 ? -2.680 2.853 -7.773 1.00 87.62 101 ARG A N 1
ATOM 825 C CA . ARG A 1 101 ? -2.871 1.763 -6.797 1.00 87.62 101 ARG A CA 1
ATOM 826 C C . ARG A 1 101 ? -2.379 2.154 -5.407 1.00 87.62 101 ARG A C 1
ATOM 828 O O . ARG A 1 101 ? -3.130 2.005 -4.451 1.00 87.62 101 ARG A O 1
ATOM 835 N N . ILE A 1 102 ? -1.173 2.719 -5.312 1.00 86.56 102 ILE A N 1
ATOM 836 C CA . ILE A 1 102 ? -0.600 3.157 -4.030 1.00 86.56 102 ILE A CA 1
ATOM 837 C C . ILE A 1 102 ? -1.518 4.176 -3.350 1.00 86.56 102 ILE A C 1
ATOM 839 O O . ILE A 1 102 ? -1.791 4.058 -2.160 1.00 86.56 102 ILE A O 1
ATOM 843 N N . ILE A 1 103 ? -2.029 5.154 -4.102 1.00 86.94 103 ILE A N 1
ATOM 844 C CA . ILE A 1 103 ? -2.903 6.216 -3.577 1.00 86.94 103 ILE A CA 1
ATOM 845 C C . ILE A 1 103 ? -4.272 5.679 -3.151 1.00 86.94 103 ILE A C 1
ATOM 847 O O . ILE A 1 103 ? -4.874 6.169 -2.193 1.00 86.94 103 ILE A O 1
ATOM 851 N N . ASP A 1 104 ? -4.822 4.722 -3.893 1.00 84.62 104 ASP A N 1
ATOM 852 C CA . ASP A 1 104 ? -6.129 4.138 -3.591 1.00 84.62 104 ASP A CA 1
ATOM 853 C C . ASP A 1 104 ? -6.099 3.259 -2.337 1.00 84.62 104 ASP A C 1
ATOM 855 O O . ASP A 1 104 ? -7.121 3.134 -1.663 1.00 84.62 104 ASP A O 1
ATOM 859 N N . GLU A 1 105 ? -4.924 2.755 -1.960 1.00 83.50 105 GLU A N 1
ATOM 860 C CA . GLU A 1 105 ? -4.697 2.042 -0.702 1.00 83.50 105 GLU A CA 1
ATOM 861 C C . GLU A 1 105 ? -4.444 2.968 0.502 1.00 83.50 105 GLU A C 1
ATOM 863 O O . GLU A 1 105 ? -4.482 2.509 1.648 1.00 83.50 105 GLU A O 1
ATOM 868 N N . LYS A 1 106 ? -4.222 4.276 0.289 1.00 79.81 106 LYS A N 1
ATOM 869 C CA . LYS A 1 106 ? -4.014 5.227 1.393 1.00 79.81 106 LYS A CA 1
ATOM 870 C C . LYS A 1 106 ? -5.317 5.513 2.148 1.00 79.81 106 LYS A C 1
ATOM 872 O O . LYS A 1 106 ? -6.364 5.715 1.522 1.00 79.81 106 LYS A O 1
ATOM 877 N N . PRO A 1 107 ? -5.269 5.619 3.491 1.00 72.62 107 PRO A N 1
ATOM 878 C CA . PRO A 1 107 ? -6.427 6.028 4.272 1.00 72.62 107 PRO A CA 1
ATOM 879 C C . PRO A 1 107 ? -6.863 7.443 3.863 1.00 72.62 107 PRO A C 1
ATOM 881 O O . PRO A 1 107 ? -6.053 8.372 3.792 1.00 72.62 107 PRO A O 1
ATOM 884 N N . ARG A 1 108 ? -8.161 7.613 3.585 1.00 68.31 108 ARG A N 1
ATOM 885 C CA . ARG A 1 108 ? -8.758 8.935 3.365 1.00 68.31 108 ARG A CA 1
ATOM 886 C C . ARG A 1 108 ? -8.960 9.616 4.711 1.00 68.31 108 ARG A C 1
ATOM 888 O O . ARG A 1 108 ? -9.489 8.999 5.636 1.00 68.31 108 ARG A O 1
ATOM 895 N N . VAL A 1 109 ? -8.591 10.889 4.809 1.00 60.19 109 VAL A N 1
ATOM 896 C CA . VAL A 1 109 ? -9.091 11.729 5.895 1.00 60.19 109 VAL A CA 1
ATOM 897 C C . VAL A 1 109 ? -10.556 11.997 5.578 1.00 60.19 109 VAL A C 1
ATOM 899 O O . VAL A 1 109 ? -10.896 12.545 4.532 1.00 60.19 109 VAL A O 1
ATOM 902 N N . VAL A 1 110 ? -11.448 11.535 6.446 1.00 53.84 110 VAL A N 1
ATOM 903 C CA . VAL A 1 110 ? -12.858 11.906 6.355 1.00 53.84 110 VAL A CA 1
ATOM 904 C C . VAL A 1 110 ? -12.930 13.371 6.774 1.00 53.84 110 VAL A C 1
ATOM 906 O O . VAL A 1 110 ? -12.719 13.687 7.946 1.00 53.84 110 VAL A O 1
ATOM 909 N N . LYS A 1 111 ? -13.155 14.284 5.819 1.00 47.25 111 LYS A N 1
ATOM 910 C CA . LYS A 1 111 ? -13.394 15.696 6.137 1.00 47.25 111 LYS A CA 1
ATOM 911 C C . LYS A 1 111 ? -14.606 15.767 7.066 1.00 47.25 111 LYS A C 1
ATOM 913 O O . LYS A 1 111 ? -15.681 15.277 6.726 1.00 47.25 111 LYS A O 1
ATOM 918 N N . LEU A 1 112 ? -14.429 16.387 8.236 1.00 46.16 112 LEU A N 1
ATOM 919 C CA . LEU A 1 112 ? -15.475 16.540 9.257 1.00 46.16 112 LEU A CA 1
ATOM 920 C C . LEU A 1 112 ? -16.773 17.164 8.713 1.00 46.16 112 LEU A C 1
ATOM 922 O O . LEU A 1 112 ? -17.826 16.966 9.305 1.00 46.16 112 LEU A O 1
ATOM 926 N N . SER A 1 113 ? -16.717 17.882 7.589 1.00 44.31 113 SER A N 1
ATOM 927 C CA . SER A 1 113 ? -17.870 18.529 6.962 1.00 44.31 113 SER A CA 1
ATOM 928 C C . SER A 1 113 ? -18.857 17.573 6.276 1.00 44.31 113 SER A C 1
ATOM 930 O O . SER A 1 113 ? -19.973 17.990 5.994 1.00 44.31 113 SER A O 1
ATOM 932 N N . GLU A 1 114 ? -18.487 16.313 6.013 1.00 43.03 114 GLU A N 1
ATOM 933 C CA . GLU A 1 114 ? -19.391 15.313 5.407 1.00 43.03 114 GLU A CA 1
ATOM 934 C C . GLU A 1 114 ? -19.950 14.300 6.413 1.00 43.03 114 GLU A C 1
ATOM 936 O O . GLU A 1 114 ? -20.916 13.596 6.113 1.00 43.03 114 GLU A O 1
ATOM 941 N N . VAL A 1 115 ? -19.438 14.281 7.650 1.00 46.75 115 VAL A N 1
ATOM 942 C CA . VAL A 1 115 ? -20.183 13.705 8.777 1.00 46.75 115 VAL A CA 1
ATOM 943 C C . VAL A 1 115 ? -21.175 14.766 9.229 1.00 46.75 115 VAL A C 1
ATOM 945 O O . VAL A 1 115 ? -21.038 15.388 10.279 1.00 46.75 115 VAL A O 1
ATOM 948 N N . VAL A 1 116 ? -22.180 14.989 8.382 1.00 43.66 116 VAL A N 1
ATOM 949 C CA . VAL A 1 116 ? -23.430 15.622 8.783 1.00 43.66 116 VAL A CA 1
ATOM 950 C C . VAL A 1 116 ? -23.816 14.992 10.113 1.00 43.66 116 VAL A C 1
ATOM 952 O O . VAL A 1 116 ? -23.937 13.765 10.219 1.00 43.66 116 VAL A O 1
ATOM 955 N N . MET A 1 117 ? -23.952 15.844 11.127 1.00 42.78 117 MET A N 1
ATOM 956 C CA . MET A 1 117 ? -24.601 15.547 12.394 1.00 42.78 117 MET A CA 1
ATOM 957 C C . MET A 1 117 ? -26.051 15.133 12.118 1.00 42.78 117 MET A C 1
ATOM 959 O O . MET A 1 117 ? -26.997 15.851 12.408 1.00 42.78 117 MET A O 1
ATOM 963 N N . ASN A 1 118 ? -26.257 13.954 11.539 1.00 44.62 118 ASN A N 1
ATOM 964 C CA . ASN A 1 118 ? -27.480 13.225 11.786 1.00 44.62 118 ASN A CA 1
ATOM 965 C C . ASN A 1 118 ? -27.449 12.941 13.283 1.00 44.62 118 ASN A C 1
ATOM 967 O O . ASN A 1 118 ? -26.434 12.422 13.749 1.00 44.62 118 ASN A O 1
ATOM 971 N N . ASN A 1 119 ? -28.513 13.311 14.000 1.00 49.59 119 ASN A N 1
ATOM 972 C CA . ASN A 1 119 ? -28.784 13.081 15.427 1.00 49.59 119 ASN A CA 1
ATOM 973 C C . ASN A 1 119 ? -28.668 11.596 15.831 1.00 49.59 119 ASN A C 1
ATOM 975 O O . ASN A 1 119 ? -29.614 10.969 16.298 1.00 49.59 119 ASN A O 1
ATOM 979 N N . LYS A 1 120 ? -27.514 10.982 15.602 1.00 59.34 120 LYS A N 1
ATOM 980 C CA . LYS A 1 120 ? -27.209 9.613 15.961 1.00 59.34 120 LYS A CA 1
ATOM 981 C C . LYS A 1 120 ? -26.749 9.683 17.406 1.00 59.34 120 LYS A C 1
ATOM 983 O O . LYS A 1 120 ? -25.742 10.328 17.693 1.00 59.34 120 LYS A O 1
ATOM 988 N N . GLN A 1 121 ? -27.521 9.073 18.303 1.00 71.06 121 GLN A N 1
ATOM 989 C CA . GLN A 1 121 ? -27.173 8.973 19.716 1.00 71.06 121 GLN A CA 1
ATOM 990 C C . GLN A 1 121 ? -25.747 8.429 19.834 1.00 71.06 121 GLN A C 1
ATOM 992 O O . GLN A 1 121 ? -25.442 7.316 19.395 1.00 71.06 121 GLN A O 1
ATOM 997 N N . ILE A 1 122 ? -24.863 9.268 20.369 1.00 79.56 122 ILE A N 1
ATOM 998 C CA . ILE A 1 122 ? -23.529 8.851 20.771 1.00 79.56 122 ILE A CA 1
ATOM 999 C C . ILE A 1 122 ? -23.726 8.020 22.032 1.00 79.56 122 ILE A C 1
ATOM 1001 O O . ILE A 1 122 ? -24.188 8.528 23.054 1.00 79.56 122 ILE A O 1
ATOM 1005 N N . GLU A 1 123 ? -23.396 6.739 21.948 1.00 85.69 123 GLU A N 1
ATOM 1006 C CA . GLU A 1 123 ? -23.330 5.872 23.113 1.00 85.69 123 GLU A CA 1
ATOM 1007 C C . GLU A 1 123 ? -21.917 5.917 23.700 1.00 85.69 123 GLU A C 1
ATOM 1009 O O . GLU A 1 123 ? -20.917 6.127 23.002 1.00 85.69 123 GLU A O 1
ATOM 1014 N N . VAL A 1 124 ? -21.824 5.698 25.010 1.00 88.81 124 VAL A N 1
ATOM 1015 C CA . VAL A 1 124 ? -20.547 5.562 25.713 1.00 88.81 124 VAL A CA 1
ATOM 1016 C C . VAL A 1 124 ? -20.459 4.154 26.276 1.00 88.81 124 VAL A C 1
ATOM 1018 O O . VAL A 1 124 ? -21.262 3.765 27.122 1.00 88.81 124 VAL A O 1
ATOM 1021 N N . ARG A 1 125 ? -19.454 3.390 25.845 1.00 90.69 125 ARG A N 1
ATOM 1022 C CA . ARG A 1 125 ? -19.170 2.040 26.360 1.00 90.69 125 ARG A CA 1
ATOM 1023 C C . ARG A 1 125 ? -17.741 1.944 26.866 1.00 90.69 125 ARG A C 1
ATOM 1025 O O . ARG A 1 125 ? -16.903 2.778 26.539 1.00 90.69 125 ARG A O 1
ATOM 1032 N N . LYS A 1 126 ? -17.444 0.941 27.692 1.00 94.75 126 LYS A N 1
ATOM 1033 C CA . LYS A 1 126 ? -16.078 0.682 28.165 1.00 94.75 126 LYS A CA 1
ATOM 1034 C C . LYS A 1 126 ? -15.389 -0.330 27.256 1.00 94.75 126 LYS A C 1
ATOM 1036 O O . LYS A 1 126 ? -15.987 -1.330 26.874 1.00 94.75 126 LYS A O 1
ATOM 1041 N N . CYS A 1 127 ? -14.124 -0.078 26.941 1.00 94.81 127 CYS A N 1
ATOM 1042 C CA . CYS A 1 127 ? -13.260 -1.046 26.281 1.00 94.81 127 CYS A CA 1
ATOM 1043 C C . CYS A 1 127 ? -13.042 -2.263 27.202 1.00 94.81 127 CYS A C 1
ATOM 1045 O O . CYS A 1 127 ? -12.562 -2.066 28.319 1.00 94.81 127 CYS A O 1
ATOM 1047 N N . PRO A 1 128 ? -13.288 -3.504 26.751 1.00 96.50 128 PRO A N 1
ATOM 1048 C CA . PRO A 1 128 ? -13.103 -4.704 27.575 1.00 96.50 128 PRO A CA 1
ATOM 1049 C C . PRO A 1 128 ? -11.633 -5.047 27.861 1.00 96.50 128 PRO A C 1
ATOM 1051 O O . PRO A 1 128 ? -11.349 -5.942 28.650 1.00 96.50 128 PRO A O 1
ATOM 1054 N N . HIS A 1 129 ? -10.686 -4.361 27.215 1.00 94.94 129 HIS A N 1
ATOM 1055 C CA . HIS A 1 129 ? -9.251 -4.596 27.406 1.00 94.94 129 HIS A CA 1
ATOM 1056 C C . HIS A 1 129 ? -8.627 -3.699 28.472 1.00 94.94 129 HIS A C 1
ATOM 1058 O O . HIS A 1 129 ? -7.689 -4.106 29.143 1.00 94.94 129 HIS A O 1
ATOM 1064 N N . CYS A 1 130 ? -9.103 -2.458 28.598 1.00 94.75 130 CYS A N 1
ATOM 1065 C CA . CYS A 1 130 ? -8.490 -1.458 29.480 1.00 94.75 130 CYS A CA 1
ATOM 1066 C C . CYS A 1 130 ? -9.498 -0.600 30.254 1.00 94.75 130 CYS A C 1
ATOM 1068 O O . CYS A 1 130 ? -9.112 0.381 30.883 1.00 94.75 130 CYS A O 1
ATOM 1070 N N . ASN A 1 131 ? -10.795 -0.916 30.176 1.00 94.56 131 ASN A N 1
ATOM 1071 C CA . ASN A 1 131 ? -11.902 -0.218 30.842 1.00 94.56 131 ASN A CA 1
ATOM 1072 C C . ASN A 1 131 ? -12.067 1.275 30.513 1.00 94.56 131 ASN A C 1
ATOM 1074 O O . ASN A 1 131 ? -12.921 1.952 31.094 1.00 94.56 131 ASN A O 1
ATOM 1078 N N . ARG A 1 132 ? -11.311 1.798 29.544 1.00 92.56 132 ARG A N 1
ATOM 1079 C CA . ARG A 1 132 ? -11.438 3.176 29.068 1.00 92.56 132 ARG A CA 1
ATOM 1080 C C . ARG A 1 132 ? -12.778 3.389 28.364 1.00 92.56 132 ARG A C 1
ATOM 1082 O O . ARG A 1 132 ? -13.227 2.523 27.614 1.00 92.56 132 ARG A O 1
ATOM 1089 N N . LYS A 1 133 ? -13.392 4.553 28.582 1.00 91.12 133 LYS A N 1
ATOM 1090 C CA . LYS A 1 133 ? -14.618 4.969 27.889 1.00 91.12 133 LYS A CA 1
ATOM 1091 C C . LYS A 1 133 ? -14.340 5.202 26.399 1.00 91.12 133 LYS A C 1
ATOM 1093 O O . LYS A 1 133 ? -13.336 5.815 26.044 1.00 91.12 133 LYS A O 1
ATOM 1098 N N . VAL A 1 134 ? -15.234 4.707 25.553 1.00 88.75 134 VAL A N 1
ATOM 1099 C CA . VAL A 1 134 ? -15.215 4.831 24.097 1.00 88.75 134 VAL A CA 1
ATOM 1100 C C . VAL A 1 134 ? -16.574 5.361 23.656 1.00 88.75 134 VAL A C 1
ATOM 1102 O O . VAL A 1 134 ? -17.610 4.744 23.916 1.00 88.75 134 VAL A O 1
ATOM 1105 N N . GLU A 1 135 ? -16.544 6.522 23.015 1.00 87.00 135 GLU A N 1
ATOM 1106 C CA . GLU A 1 135 ? -17.709 7.202 22.452 1.00 87.00 135 GLU A CA 1
ATOM 1107 C C . GLU A 1 135 ? -17.876 6.772 21.001 1.00 87.00 135 GLU A C 1
ATOM 1109 O O . GLU A 1 135 ? -16.944 6.903 20.208 1.00 87.00 135 GLU A O 1
ATOM 1114 N N . GLN A 1 136 ? -19.038 6.236 20.642 1.00 81.06 136 GLN A N 1
ATOM 1115 C CA . GLN A 1 136 ? -19.275 5.798 19.274 1.00 81.06 136 GLN A CA 1
ATOM 1116 C C . GLN A 1 136 ? -20.745 5.928 18.893 1.00 81.06 136 GLN A C 1
ATOM 1118 O O . GLN A 1 136 ? -21.623 6.094 19.736 1.00 81.06 136 GLN A O 1
ATOM 1123 N N . ASN A 1 137 ? -21.011 5.867 17.593 1.00 79.50 137 ASN A N 1
ATOM 1124 C CA . ASN A 1 137 ? -22.362 5.765 17.086 1.00 79.50 137 ASN A CA 1
ATOM 1125 C C . ASN A 1 137 ? -23.019 4.473 17.589 1.00 79.50 137 ASN A C 1
ATOM 1127 O O . ASN A 1 137 ? -22.436 3.405 17.406 1.00 79.50 137 ASN A O 1
ATOM 1131 N N . GLY A 1 138 ? -24.234 4.539 18.140 1.00 72.81 138 GLY A N 1
ATOM 1132 C CA . GLY A 1 138 ? -24.953 3.338 18.598 1.00 72.81 138 GLY A CA 1
ATOM 1133 C C . GLY A 1 138 ? -25.174 2.276 17.504 1.00 72.81 138 GLY A C 1
ATOM 1134 O O . GLY A 1 138 ? -25.314 1.092 17.800 1.00 72.81 138 GLY A O 1
ATOM 1135 N N . ASN A 1 139 ? -25.130 2.670 16.226 1.00 76.31 139 ASN A N 1
ATOM 1136 C CA . ASN A 1 139 ? -25.242 1.742 15.096 1.00 76.31 139 ASN A CA 1
ATOM 1137 C C . ASN A 1 139 ? -23.938 1.008 14.749 1.00 76.31 139 ASN A C 1
ATOM 1139 O O . ASN A 1 139 ? -23.971 0.027 13.998 1.00 76.31 139 ASN A O 1
ATOM 1143 N N . ASP A 1 140 ? -22.796 1.462 15.261 1.00 80.06 140 ASP A N 1
ATOM 1144 C CA . ASP A 1 140 ? -21.523 0.832 14.956 1.00 80.06 140 ASP A CA 1
ATOM 1145 C C . ASP A 1 140 ? -21.371 -0.449 15.771 1.00 80.06 140 ASP A C 1
ATOM 1147 O O . ASP A 1 140 ? -21.563 -0.492 16.984 1.00 80.06 140 ASP A O 1
ATOM 1151 N N . SER A 1 141 ? -20.978 -1.529 15.105 1.00 86.88 141 SER A N 1
ATOM 1152 C CA . SER A 1 141 ? -20.764 -2.806 15.778 1.00 86.88 141 SER A CA 1
ATOM 1153 C C . SER A 1 141 ? -19.296 -3.053 16.147 1.00 86.88 141 SER A C 1
ATOM 1155 O O . SER A 1 141 ? -19.027 -4.008 16.886 1.00 86.88 141 SER A O 1
ATOM 1157 N N . TYR A 1 142 ? -18.347 -2.295 15.581 1.00 90.19 142 TYR A N 1
ATOM 1158 C CA . TYR A 1 142 ? -16.894 -2.523 15.646 1.00 90.19 142 TYR A CA 1
ATOM 1159 C C . TYR A 1 142 ? -16.201 -1.279 16.175 1.00 90.19 142 TYR A C 1
ATOM 1161 O O . TYR A 1 142 ? -16.511 -0.172 15.737 1.00 90.19 142 TYR A O 1
ATOM 1169 N N . SER A 1 143 ? -15.227 -1.465 17.057 1.00 91.44 143 SER A N 1
ATOM 1170 C CA . SER A 1 143 ? -14.470 -0.360 17.623 1.00 91.44 143 SER A CA 1
ATOM 1171 C C . SER A 1 143 ? -13.019 -0.739 17.862 1.00 91.44 143 SER A C 1
ATOM 1173 O O . SER A 1 143 ? -12.705 -1.902 18.114 1.00 91.44 143 SER A O 1
ATOM 1175 N N . VAL A 1 144 ? -12.140 0.260 17.838 1.00 92.69 144 VAL A N 1
ATOM 1176 C CA . VAL A 1 144 ? -10.743 0.126 18.254 1.00 92.69 144 VAL A CA 1
ATOM 1177 C C . VAL A 1 144 ? -10.481 1.138 19.355 1.00 92.69 144 VAL A C 1
ATOM 1179 O O . VAL A 1 144 ? -10.658 2.344 19.182 1.00 92.69 144 VAL A O 1
ATOM 1182 N N . CYS A 1 145 ? -10.056 0.653 20.518 1.00 91.94 145 CYS A N 1
ATOM 1183 C CA . CYS A 1 145 ? -9.838 1.518 21.667 1.00 91.94 145 CYS A CA 1
ATOM 1184 C C . CYS A 1 145 ? -8.694 2.509 21.400 1.00 91.94 145 CYS A C 1
ATOM 1186 O O . CYS A 1 145 ? -7.554 2.095 21.189 1.00 91.94 145 CYS A O 1
ATOM 1188 N N . GLY A 1 146 ? -8.989 3.811 21.472 1.00 87.56 146 GLY A N 1
ATOM 1189 C CA . GLY A 1 146 ? -8.021 4.885 21.203 1.00 87.56 146 GLY A CA 1
ATOM 1190 C C . GLY A 1 146 ? -7.977 5.352 19.757 1.00 87.56 146 GLY A C 1
ATOM 1191 O O . GLY A 1 146 ? -7.214 6.253 19.445 1.00 87.56 146 GLY A O 1
ATOM 1192 N N . PHE A 1 147 ? -8.793 4.766 18.883 1.00 81.88 147 PHE A N 1
ATOM 1193 C CA . PHE A 1 147 ? -8.874 5.159 17.485 1.00 81.88 147 PHE A CA 1
ATOM 1194 C C . PHE A 1 147 ? -10.332 5.448 17.157 1.00 81.88 147 PHE A C 1
ATOM 1196 O O . PHE A 1 147 ? -11.071 4.591 16.675 1.00 81.88 147 PHE A O 1
ATOM 1203 N N . LEU A 1 148 ? -10.756 6.671 17.477 1.00 68.00 148 LEU A N 1
ATOM 1204 C CA . LEU A 1 148 ? -12.038 7.177 17.006 1.00 68.00 148 LEU A CA 1
ATOM 1205 C C . LEU A 1 148 ? -11.882 7.635 15.554 1.00 68.00 148 LEU A C 1
ATOM 1207 O O . LEU A 1 148 ? -10.865 8.254 15.235 1.00 68.00 148 LEU A O 1
ATOM 1211 N N . PRO A 1 149 ? -12.892 7.430 14.690 1.00 56.53 149 PRO A N 1
ATOM 1212 C CA . PRO A 1 149 ? -12.818 7.879 13.300 1.00 56.53 149 PRO A CA 1
ATOM 1213 C C . PRO A 1 149 ? -12.597 9.399 13.166 1.00 56.53 149 PRO A C 1
ATOM 1215 O O . PRO A 1 149 ? -12.144 9.862 12.126 1.00 56.53 149 PRO A O 1
ATOM 1218 N N . TYR A 1 150 ? -12.899 10.165 14.223 1.00 57.78 150 TYR A N 1
ATOM 1219 C CA . TYR A 1 150 ? -12.971 11.629 14.209 1.00 57.78 150 TYR A CA 1
ATOM 1220 C C . TYR A 1 150 ? -12.032 12.317 15.218 1.00 57.78 150 TYR A C 1
ATOM 1222 O O . TYR A 1 150 ? -12.018 13.544 15.290 1.00 57.78 150 TYR A O 1
ATOM 1230 N N . LYS A 1 151 ? -11.267 11.570 16.032 1.00 55.06 151 LYS A N 1
ATOM 1231 C CA . LYS A 1 151 ? -10.434 12.148 17.104 1.00 55.06 151 LYS A CA 1
ATOM 1232 C C . LYS A 1 151 ? -9.024 11.570 17.056 1.00 55.06 151 LYS A C 1
ATOM 1234 O O . LYS A 1 151 ? -8.837 10.369 17.206 1.00 55.06 151 LYS A O 1
ATOM 1239 N N . LYS A 1 152 ? -8.035 12.452 16.888 1.00 48.72 152 LYS A N 1
ATOM 1240 C CA . LYS A 1 152 ? -6.600 12.144 16.723 1.00 48.72 152 LYS A CA 1
ATOM 1241 C C . LYS A 1 152 ? -5.908 11.659 18.013 1.00 48.72 152 LYS A C 1
ATOM 1243 O O . LYS A 1 152 ? -4.685 11.572 18.056 1.00 48.72 152 LYS A O 1
ATOM 1248 N N . ASN A 1 153 ? -6.664 11.382 19.075 1.00 53.03 153 ASN A N 1
ATOM 1249 C CA . ASN A 1 153 ? -6.094 11.056 20.378 1.00 53.03 153 ASN A CA 1
ATOM 1250 C C . ASN A 1 153 ? -5.864 9.548 20.480 1.00 53.03 153 ASN A C 1
ATOM 1252 O O . ASN A 1 153 ? -6.801 8.800 20.745 1.00 53.03 153 ASN A O 1
ATOM 1256 N N . ASN A 1 154 ? -4.601 9.146 20.331 1.00 61.31 154 ASN A N 1
ATOM 1257 C CA . ASN A 1 154 ? -4.093 7.772 20.424 1.00 61.31 154 ASN A CA 1
ATOM 1258 C C . ASN A 1 154 ? -4.104 7.182 21.848 1.00 61.31 154 ASN A C 1
ATOM 1260 O O . ASN A 1 154 ? -3.401 6.213 22.117 1.00 61.31 154 ASN A O 1
ATOM 1264 N N . ASP A 1 155 ? -4.882 7.718 22.785 1.00 76.56 155 ASP A N 1
ATOM 1265 C CA . ASP A 1 155 ? -4.707 7.368 24.199 1.00 76.56 155 ASP A CA 1
ATOM 1266 C C . ASP A 1 155 ? -5.307 5.995 24.587 1.00 76.56 155 ASP A C 1
ATOM 1268 O O . ASP A 1 155 ? -5.438 5.683 25.764 1.00 76.56 155 ASP A O 1
ATOM 1272 N N . GLY A 1 156 ? -5.720 5.142 23.649 1.00 86.75 156 GLY A N 1
ATOM 1273 C CA . GLY A 1 156 ? -6.286 3.823 23.967 1.00 86.75 156 GLY A CA 1
ATOM 1274 C C . GLY A 1 156 ? -5.277 2.678 23.931 1.00 86.75 156 GLY A C 1
ATOM 1275 O O . GLY A 1 156 ? -4.116 2.840 23.584 1.00 86.75 156 GLY A O 1
ATOM 1276 N N . CYS A 1 157 ? -5.743 1.471 24.260 1.00 92.69 157 CYS A N 1
ATOM 1277 C CA . CYS A 1 157 ? -4.893 0.273 24.211 1.00 92.69 157 CYS A CA 1
ATOM 1278 C C . CYS A 1 157 ? -4.635 -0.245 22.783 1.00 92.69 157 CYS A C 1
ATOM 1280 O O . CYS A 1 157 ? -3.919 -1.230 22.610 1.00 92.69 157 CYS A O 1
ATOM 1282 N N . GLY A 1 158 ? -5.264 0.354 21.764 1.00 91.94 158 GLY A N 1
ATOM 1283 C CA . GLY A 1 158 ? -5.119 -0.032 20.363 1.00 91.94 158 GLY A CA 1
ATOM 1284 C C . GLY A 1 158 ? -5.694 -1.403 20.013 1.00 91.94 158 GLY A C 1
ATOM 1285 O O . GLY A 1 158 ? -5.505 -1.857 18.891 1.00 91.94 158 GLY A O 1
ATOM 1286 N N . ARG A 1 159 ? -6.382 -2.078 20.936 1.00 94.06 159 ARG A N 1
ATOM 1287 C CA . ARG A 1 159 ? -7.057 -3.353 20.675 1.00 94.06 159 ARG A CA 1
ATOM 1288 C C . ARG A 1 159 ? -8.473 -3.126 20.173 1.00 94.06 159 ARG A C 1
ATOM 1290 O O . ARG A 1 159 ? -9.146 -2.176 20.595 1.00 94.06 159 ARG A O 1
ATOM 1297 N N . ASP A 1 160 ? -8.920 -4.009 19.295 1.00 93.44 160 ASP A N 1
ATOM 1298 C CA . ASP A 1 160 ? -10.289 -3.996 18.812 1.00 93.44 160 ASP A CA 1
ATOM 1299 C C . ASP A 1 160 ? -11.255 -4.718 19.746 1.00 93.44 160 ASP A C 1
ATOM 1301 O O . ASP A 1 160 ? -10.895 -5.571 20.558 1.00 93.44 160 ASP A O 1
ATOM 1305 N N . PHE A 1 161 ? -12.519 -4.326 19.678 1.00 94.06 161 PHE A N 1
ATOM 1306 C CA . PHE A 1 161 ? -13.591 -4.974 20.412 1.00 94.06 161 PHE A CA 1
ATOM 1307 C C . PHE A 1 161 ? -14.917 -4.802 19.678 1.00 94.06 161 PHE A C 1
ATOM 1309 O O . PHE A 1 161 ? -15.099 -3.909 18.844 1.00 94.06 161 PHE A O 1
ATOM 1316 N N . CYS A 1 162 ? -15.870 -5.676 19.986 1.00 92.44 162 CYS A N 1
ATOM 1317 C CA . CYS A 1 162 ? -17.203 -5.552 19.428 1.00 92.44 162 CYS A CA 1
ATOM 1318 C C . CYS A 1 162 ? -18.008 -4.554 20.254 1.00 92.44 162 CYS A C 1
ATOM 1320 O O . CYS A 1 162 ? -18.381 -4.835 21.390 1.00 92.44 162 CYS A O 1
ATOM 1322 N N . TYR A 1 163 ? -18.325 -3.406 19.663 1.00 90.50 163 TYR A N 1
ATOM 1323 C CA . TYR A 1 163 ? -19.100 -2.366 20.331 1.00 90.50 163 TYR A CA 1
ATOM 1324 C C . TYR A 1 163 ? -20.508 -2.854 20.715 1.00 90.50 163 TYR A C 1
ATOM 1326 O O . TYR A 1 163 ? -20.987 -2.566 21.810 1.00 90.50 163 TYR A O 1
ATOM 1334 N N . ARG A 1 164 ? -21.123 -3.703 19.873 1.00 88.88 164 ARG A N 1
ATOM 1335 C CA . ARG A 1 164 ? -22.473 -4.258 20.085 1.00 88.88 164 ARG A CA 1
ATOM 1336 C C . ARG A 1 164 ? -22.588 -5.102 21.357 1.00 88.88 164 ARG A C 1
ATOM 1338 O O . ARG A 1 164 ? -23.514 -4.885 22.132 1.00 88.88 164 ARG A O 1
ATOM 1345 N N . CYS A 1 165 ? -21.685 -6.065 21.564 1.00 90.81 165 CYS A N 1
ATOM 1346 C CA . CYS A 1 165 ? -21.738 -6.978 22.715 1.00 90.81 165 CYS A CA 1
ATOM 1347 C C . CYS A 1 165 ? -20.750 -6.627 23.836 1.00 90.81 165 CYS A C 1
ATOM 1349 O O . CYS A 1 165 ? -20.770 -7.268 24.880 1.00 90.81 165 CYS A O 1
ATOM 1351 N N . GLY A 1 166 ? -19.874 -5.641 23.628 1.00 92.56 166 GLY A N 1
ATOM 1352 C CA . GLY A 1 166 ? -18.869 -5.216 24.602 1.00 92.56 166 GLY A CA 1
ATOM 1353 C C . GLY A 1 166 ? -17.721 -6.207 24.815 1.00 92.56 166 GLY A C 1
ATOM 1354 O O . GLY A 1 166 ? -16.877 -5.953 25.664 1.00 92.56 166 GLY A O 1
ATOM 1355 N N . LYS A 1 167 ? -17.666 -7.317 24.067 1.00 94.56 167 LYS A N 1
ATOM 1356 C CA . LYS A 1 167 ? -16.643 -8.363 24.224 1.00 94.56 167 LYS A CA 1
ATOM 1357 C C . LYS A 1 167 ? -15.384 -8.104 23.393 1.00 94.56 167 LYS A C 1
ATOM 1359 O O . LYS A 1 167 ? -15.423 -7.391 22.383 1.00 94.56 167 LYS A O 1
ATOM 1364 N N . LYS A 1 168 ? -14.274 -8.723 23.806 1.00 94.94 168 LYS A N 1
ATOM 1365 C CA . LYS A 1 168 ? -12.949 -8.610 23.180 1.00 94.94 168 LYS A CA 1
ATOM 1366 C C . LYS A 1 168 ? -12.942 -9.148 21.742 1.00 94.94 168 LYS A C 1
ATOM 1368 O O . LYS A 1 168 ? -13.651 -10.102 21.410 1.00 94.94 168 LYS A O 1
ATOM 1373 N N . LEU A 1 169 ? -12.100 -8.548 20.906 1.00 94.69 169 LEU A N 1
ATOM 1374 C CA . LEU A 1 169 ? -11.630 -9.099 19.635 1.00 94.69 169 LEU A CA 1
ATOM 1375 C C . LEU A 1 169 ? -10.099 -9.318 19.724 1.00 94.69 169 LEU A C 1
ATOM 1377 O O . LEU A 1 169 ? -9.448 -8.813 20.642 1.00 94.69 169 LEU A O 1
ATOM 1381 N N . CYS A 1 170 ? -9.549 -10.172 18.849 1.00 93.50 170 CYS A N 1
ATOM 1382 C CA . CYS A 1 170 ? -8.176 -10.703 18.960 1.00 93.50 170 CYS A CA 1
ATOM 1383 C C . CYS A 1 170 ? -7.060 -9.765 18.464 1.00 93.50 170 CYS A C 1
ATOM 1385 O O . CYS A 1 170 ? -5.893 -10.116 18.632 1.00 93.50 170 CYS A O 1
ATOM 1387 N N . LYS A 1 171 ? -7.358 -8.626 17.824 1.00 93.94 171 LYS A N 1
ATOM 1388 C CA . LYS A 1 171 ? -6.359 -7.894 17.029 1.00 93.94 171 LYS A CA 1
ATOM 1389 C C . LYS A 1 171 ? -5.961 -6.555 17.645 1.00 93.94 171 LYS A C 1
ATOM 1391 O O . LYS A 1 171 ? -6.596 -6.000 18.545 1.00 93.94 171 LYS A O 1
ATOM 1396 N N . ARG A 1 172 ? -4.840 -6.029 17.159 1.00 93.19 172 ARG A N 1
ATOM 1397 C CA . ARG A 1 172 ? -4.246 -4.748 17.541 1.00 93.19 172 ARG A CA 1
ATOM 1398 C C . ARG A 1 172 ? -4.055 -3.861 16.323 1.00 93.19 172 ARG A C 1
ATOM 1400 O O . ARG A 1 172 ? -3.605 -4.308 15.275 1.00 93.19 172 ARG A O 1
ATOM 1407 N N . TRP A 1 173 ? -4.313 -2.571 16.505 1.00 89.19 173 TRP A N 1
ATOM 1408 C CA . TRP A 1 173 ? -4.273 -1.559 15.458 1.00 89.19 173 TRP A CA 1
ATOM 1409 C C . TRP A 1 173 ? -2.988 -1.595 14.633 1.00 89.19 173 TRP A C 1
ATOM 1411 O O . TRP A 1 173 ? -3.058 -1.696 13.411 1.00 89.19 173 TRP A O 1
ATOM 1421 N N . GLN A 1 174 ? -1.834 -1.551 15.305 1.00 84.00 174 GLN A N 1
ATOM 1422 C CA . GLN A 1 174 ? -0.520 -1.524 14.661 1.00 84.00 174 GLN A CA 1
ATOM 1423 C C . GLN A 1 174 ? -0.124 -2.889 14.086 1.00 84.00 174 GLN A C 1
ATOM 1425 O O . GLN A 1 174 ? 0.198 -2.978 12.904 1.00 84.00 174 GLN A O 1
ATOM 1430 N N . ASN A 1 175 ? -0.197 -3.948 14.897 1.00 87.88 175 ASN A N 1
ATOM 1431 C CA . ASN A 1 175 ? 0.311 -5.272 14.520 1.00 87.88 175 ASN A CA 1
ATOM 1432 C C . ASN A 1 175 ? -0.517 -5.921 13.404 1.00 87.88 175 ASN A C 1
ATOM 1434 O O . ASN A 1 175 ? 0.039 -6.530 12.497 1.00 87.88 175 ASN A O 1
ATOM 1438 N N . ASP A 1 176 ? -1.840 -5.762 13.451 1.00 89.69 176 ASP A N 1
ATOM 1439 C CA . ASP A 1 176 ? -2.766 -6.383 12.501 1.00 89.69 176 ASP A CA 1
ATOM 1440 C C . ASP A 1 176 ? -3.220 -5.419 11.400 1.00 89.69 176 ASP A C 1
ATOM 1442 O O . ASP A 1 176 ? -4.030 -5.781 10.546 1.00 89.69 176 ASP A O 1
ATOM 1446 N N . GLN A 1 177 ? -2.682 -4.196 11.393 1.00 87.12 177 GLN A N 1
ATOM 1447 C CA . GLN A 1 177 ? -2.948 -3.170 10.387 1.00 87.12 177 GLN A CA 1
ATOM 1448 C C . GLN A 1 177 ? -4.445 -2.874 10.219 1.00 87.12 177 GLN A C 1
ATOM 1450 O O . GLN A 1 177 ? -4.990 -2.873 9.112 1.00 87.12 177 GLN A O 1
ATOM 1455 N N . LEU A 1 178 ? -5.128 -2.611 11.336 1.00 86.94 178 LEU A N 1
ATOM 1456 C CA . LEU A 1 178 ? -6.587 -2.442 11.374 1.00 86.94 178 LEU A CA 1
ATOM 1457 C C . LEU A 1 178 ? -7.083 -1.163 10.672 1.00 86.94 178 LEU A C 1
ATOM 1459 O O . LEU A 1 178 ? -8.292 -0.961 10.548 1.00 86.94 178 LEU A O 1
ATOM 1463 N N . TRP A 1 179 ? -6.199 -0.303 10.158 1.00 82.69 179 TRP A N 1
ATOM 1464 C CA . TRP A 1 179 ? -6.590 0.746 9.207 1.00 82.69 179 TRP A CA 1
ATOM 1465 C C . TRP A 1 179 ? -7.083 0.169 7.872 1.00 82.69 179 TRP A C 1
ATOM 1467 O O . TRP A 1 179 ? -7.860 0.825 7.186 1.00 82.69 179 TRP A O 1
ATOM 1477 N N . VAL A 1 180 ? -6.707 -1.070 7.534 1.00 78.81 180 VAL A N 1
ATOM 1478 C CA . VAL A 1 180 ? -7.236 -1.804 6.380 1.00 78.81 180 VAL A CA 1
ATOM 1479 C C . VAL A 1 180 ? -8.520 -2.526 6.790 1.00 78.81 180 VAL A C 1
ATOM 1481 O O . VAL A 1 180 ? -8.484 -3.465 7.581 1.00 78.81 180 VAL A O 1
ATOM 1484 N N . GLU A 1 181 ? -9.667 -2.138 6.227 1.00 82.00 181 GLU A N 1
ATOM 1485 C CA . GLU A 1 181 ? -10.982 -2.696 6.593 1.00 82.00 181 GLU A CA 1
ATOM 1486 C C . GLU A 1 181 ? -11.040 -4.226 6.465 1.00 82.00 181 GLU A C 1
ATOM 1488 O O . GLU A 1 181 ? -11.491 -4.917 7.377 1.00 82.00 181 GLU A O 1
ATOM 1493 N N . LYS A 1 182 ? -10.455 -4.779 5.394 1.00 84.25 182 LYS A N 1
ATOM 1494 C CA . LYS A 1 182 ? -10.354 -6.233 5.180 1.00 84.25 182 LYS A CA 1
ATOM 1495 C C . LYS A 1 182 ? -9.556 -6.968 6.262 1.00 84.25 182 LYS A C 1
ATOM 1497 O O . LYS A 1 182 ? -9.664 -8.184 6.381 1.00 84.25 182 LYS A O 1
ATOM 1502 N N . LYS A 1 183 ? -8.737 -6.266 7.047 1.00 84.88 183 LYS A N 1
ATOM 1503 C CA . LYS A 1 183 ? -7.975 -6.854 8.155 1.00 84.88 183 LYS A CA 1
ATOM 1504 C C . LYS A 1 183 ? -8.735 -6.826 9.480 1.00 84.88 183 LYS A C 1
ATOM 1506 O O . LYS A 1 183 ? -8.270 -7.441 10.432 1.00 84.88 183 LYS A O 1
ATOM 1511 N N . ARG A 1 184 ? -9.931 -6.231 9.524 1.00 87.88 184 ARG A N 1
ATOM 1512 C CA . ARG A 1 184 ? -10.823 -6.191 10.699 1.00 87.88 184 ARG A CA 1
ATOM 1513 C C . ARG A 1 184 ? -11.742 -7.409 10.830 1.00 87.88 184 ARG A C 1
ATOM 1515 O O . ARG A 1 184 ? -12.543 -7.468 11.751 1.00 87.88 184 ARG A O 1
ATOM 1522 N N . TYR A 1 185 ? -11.683 -8.372 9.906 1.00 88.12 185 TYR A N 1
ATOM 1523 C CA . TYR A 1 185 ? -12.486 -9.595 10.009 1.00 88.12 185 TYR A CA 1
ATOM 1524 C C . TYR A 1 185 ? -11.926 -10.541 11.074 1.00 88.12 185 TYR A C 1
ATOM 1526 O O . TYR A 1 185 ? -10.710 -10.722 11.175 1.00 88.12 185 TYR A O 1
ATOM 1534 N N . HIS A 1 186 ? -12.818 -11.178 11.827 1.00 85.62 186 HIS A N 1
ATOM 1535 C CA . HIS A 1 186 ? -12.507 -12.162 12.857 1.00 85.62 186 HIS A CA 1
ATOM 1536 C C . HIS A 1 186 ? -13.344 -13.409 12.634 1.00 85.62 186 HIS A C 1
ATOM 1538 O O . HIS A 1 186 ? -14.567 -13.362 12.718 1.00 85.62 186 HIS A O 1
ATOM 1544 N N . ASP A 1 187 ? -12.692 -14.544 12.423 1.00 80.75 187 ASP A N 1
ATOM 1545 C CA . ASP A 1 187 ? -13.351 -15.830 12.610 1.00 80.75 187 ASP A CA 1
ATOM 1546 C C . ASP A 1 187 ? -13.186 -16.307 14.065 1.00 80.75 187 ASP A C 1
ATOM 1548 O O . ASP A 1 187 ? -12.289 -15.865 14.794 1.00 80.75 187 ASP A O 1
ATOM 1552 N N . GLY A 1 188 ? -14.063 -17.216 14.508 1.00 78.25 188 GLY A N 1
ATOM 1553 C CA . GLY A 1 188 ? -13.960 -17.815 15.845 1.00 78.25 188 GLY A CA 1
ATOM 1554 C C . GLY A 1 188 ? -12.615 -18.521 16.072 1.00 78.25 188 GLY A C 1
ATOM 1555 O O . GLY A 1 188 ? -12.135 -18.600 17.203 1.00 78.25 188 GLY A O 1
ATOM 1556 N N . SER A 1 189 ? -11.953 -18.956 14.992 1.00 86.75 189 SER A N 1
ATOM 1557 C CA . SER A 1 189 ? -10.624 -19.564 15.053 1.00 86.75 189 SER A CA 1
ATOM 1558 C C . SER A 1 189 ? -9.531 -18.558 15.451 1.00 86.75 189 SER A C 1
ATOM 1560 O O . SER A 1 189 ? -8.656 -18.931 16.231 1.00 86.75 189 SER A O 1
ATOM 1562 N N . CYS A 1 190 ? -9.590 -17.291 15.007 1.00 89.12 190 CYS A N 1
ATOM 1563 C CA . CYS A 1 190 ? -8.621 -16.248 15.371 1.00 89.12 190 CYS A CA 1
ATOM 1564 C C . CYS A 1 190 ? -8.628 -16.017 16.870 1.00 89.12 190 CYS A C 1
ATOM 1566 O O . CYS A 1 190 ? -7.587 -16.108 17.515 1.00 89.12 190 CYS A O 1
ATOM 1568 N N . CYS A 1 191 ? -9.809 -15.747 17.428 1.00 89.62 191 CYS A N 1
ATOM 1569 C CA . CYS A 1 191 ? -9.946 -15.441 18.846 1.00 89.62 191 CYS A CA 1
ATOM 1570 C C . CYS A 1 191 ? -9.555 -16.639 19.712 1.00 89.62 191 CYS A C 1
ATOM 1572 O O . CYS A 1 191 ? -8.817 -16.473 20.679 1.00 89.62 191 CYS A O 1
ATOM 1574 N N . LYS A 1 192 ? -9.953 -17.856 19.319 1.00 92.12 192 LYS A N 1
ATOM 1575 C CA . LYS A 1 192 ? -9.553 -19.080 20.020 1.00 92.12 192 LYS A CA 1
ATOM 1576 C C . LYS A 1 192 ? -8.033 -19.292 20.002 1.00 92.12 192 LYS A C 1
ATOM 1578 O O . LYS A 1 192 ? -7.453 -19.593 21.042 1.00 92.12 192 LYS A O 1
ATOM 1583 N N . LYS A 1 193 ? -7.376 -19.105 18.849 1.00 93.38 193 LYS A N 1
ATOM 1584 C CA . LYS A 1 193 ? -5.909 -19.208 18.722 1.00 93.38 193 LYS A CA 1
ATOM 1585 C C . LYS A 1 193 ? -5.190 -18.134 19.535 1.00 93.38 193 LYS A C 1
ATOM 1587 O O . LYS A 1 193 ? -4.188 -18.434 20.171 1.00 93.38 193 LYS A O 1
ATOM 1592 N N . TYR A 1 194 ? -5.714 -16.910 19.536 1.00 93.50 194 TYR A N 1
ATOM 1593 C CA . TYR A 1 194 ? -5.163 -15.796 20.302 1.00 93.50 194 TYR A CA 1
ATOM 1594 C C . TYR A 1 194 ? -5.191 -16.062 21.812 1.00 93.50 194 TYR A C 1
ATOM 1596 O O . TYR A 1 194 ? -4.187 -15.856 22.493 1.00 93.50 194 TYR A O 1
ATOM 1604 N N . VAL A 1 195 ? -6.312 -16.567 22.339 1.00 93.94 195 VAL A N 1
ATOM 1605 C CA . VAL A 1 195 ? -6.405 -16.959 23.754 1.00 93.94 195 VAL A CA 1
ATOM 1606 C C . VAL A 1 195 ? -5.419 -18.077 24.073 1.00 93.94 195 VAL A C 1
ATOM 1608 O O . VAL A 1 195 ? -4.693 -17.977 25.056 1.00 93.94 195 VAL A O 1
ATOM 1611 N N . ALA A 1 196 ? -5.325 -19.096 23.214 1.00 93.94 196 ALA A N 1
ATOM 1612 C CA . ALA A 1 196 ? -4.389 -20.200 23.416 1.00 93.94 196 ALA A CA 1
ATOM 1613 C C . ALA A 1 196 ? -2.914 -19.753 23.432 1.00 93.94 196 ALA A C 1
ATOM 1615 O O . ALA A 1 196 ? -2.113 -20.354 24.140 1.00 93.94 196 ALA A O 1
ATOM 1616 N N . SER A 1 197 ? -2.548 -18.714 22.672 1.00 94.25 197 SER A N 1
ATOM 1617 C CA . SER A 1 197 ? -1.162 -18.235 22.596 1.00 94.25 197 SER A CA 1
ATOM 1618 C C . SER A 1 197 ? -0.796 -17.179 23.638 1.00 94.25 197 SER A C 1
ATOM 1620 O O . SER A 1 197 ? 0.380 -17.040 23.962 1.00 94.25 197 SER A O 1
ATOM 1622 N N . THR A 1 198 ? -1.767 -16.419 24.148 1.00 93.94 198 THR A N 1
ATOM 1623 C CA . THR A 1 198 ? -1.497 -15.280 25.046 1.00 93.94 198 THR A CA 1
ATOM 1624 C C . THR A 1 198 ? -2.006 -15.464 26.469 1.00 93.94 198 THR A C 1
ATOM 1626 O O . THR A 1 198 ? -1.537 -14.762 27.361 1.00 93.94 198 THR A O 1
ATOM 1629 N N . GLY A 1 199 ? -2.978 -16.353 26.689 1.00 92.50 199 GLY A N 1
ATOM 1630 C CA . GLY A 1 199 ? -3.678 -16.484 27.969 1.00 92.50 199 GLY A CA 1
ATOM 1631 C C . GLY A 1 199 ? -4.563 -15.282 28.336 1.00 92.50 199 GLY A C 1
ATOM 1632 O O . GLY A 1 199 ? -5.022 -15.190 29.471 1.00 92.50 199 GLY A O 1
ATOM 1633 N N . ASP A 1 200 ? -4.806 -14.339 27.417 1.00 90.38 200 ASP A N 1
ATOM 1634 C CA . ASP A 1 200 ? -5.594 -13.127 27.682 1.00 90.38 200 ASP A CA 1
ATOM 1635 C C . ASP A 1 200 ? -7.104 -13.429 27.662 1.00 90.38 200 ASP A C 1
ATOM 1637 O O . ASP A 1 200 ? -7.772 -13.279 26.638 1.00 90.38 200 ASP A O 1
ATOM 1641 N N . GLY A 1 201 ? -7.655 -13.836 28.806 1.00 92.44 201 GLY A N 1
ATOM 1642 C CA . GLY A 1 201 ? -9.085 -14.107 29.001 1.00 92.44 201 GLY A CA 1
ATOM 1643 C C . GLY A 1 201 ? -9.521 -15.528 28.633 1.00 92.44 201 GLY A C 1
ATOM 1644 O O . GLY A 1 201 ? -8.706 -16.394 28.324 1.00 92.44 201 GLY A O 1
ATOM 1645 N N . VAL A 1 202 ? -10.829 -15.770 28.674 1.00 94.75 202 VAL A N 1
ATOM 1646 C CA . VAL A 1 202 ? -11.455 -17.082 28.467 1.00 94.75 202 VAL A CA 1
ATOM 1647 C C . VAL A 1 202 ? -12.298 -17.064 27.195 1.00 94.75 202 VAL A C 1
ATOM 1649 O O . VAL A 1 202 ? -13.173 -16.219 27.018 1.00 94.75 202 VAL A O 1
ATOM 1652 N N . TYR A 1 203 ? -12.051 -18.005 26.282 1.00 91.19 203 TYR A N 1
ATOM 1653 C CA . TYR A 1 203 ? -12.881 -18.198 25.090 1.00 91.19 203 TYR A CA 1
ATOM 1654 C C . TYR A 1 203 ? -13.917 -19.308 25.348 1.00 91.19 203 TYR A C 1
ATOM 1656 O O . TYR A 1 203 ? -13.509 -20.387 25.778 1.00 91.19 203 TYR A O 1
ATOM 1664 N N . PRO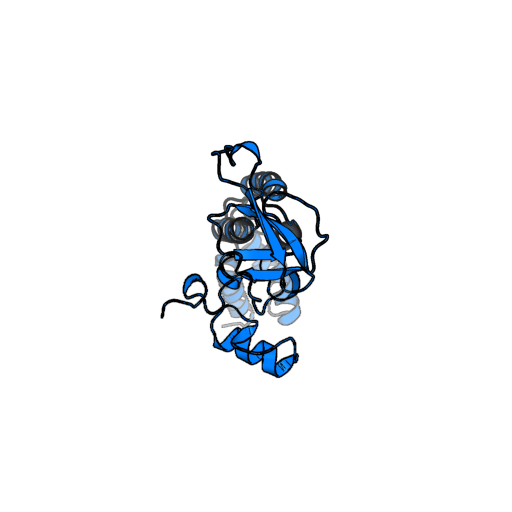 A 1 204 ? -15.217 -19.114 25.039 1.00 92.94 204 PRO A N 1
ATOM 1665 C CA . PRO A 1 204 ? -15.813 -18.000 24.288 1.00 92.94 204 PRO A CA 1
ATOM 1666 C C . PRO A 1 204 ? -16.314 -16.819 25.144 1.00 92.94 204 PRO A C 1
ATOM 1668 O O . PRO A 1 204 ? -16.860 -15.864 24.587 1.00 92.94 204 PRO A O 1
ATOM 1671 N N . ASP A 1 205 ? -16.156 -16.868 26.465 1.00 94.75 205 ASP A N 1
ATOM 1672 C CA . ASP A 1 205 ? -16.858 -15.980 27.401 1.00 94.75 205 ASP A CA 1
ATOM 1673 C C . ASP A 1 205 ? -16.451 -14.508 27.290 1.00 94.75 205 ASP A C 1
ATOM 1675 O O . ASP A 1 205 ? -17.322 -13.644 27.162 1.00 94.75 205 ASP A O 1
ATOM 1679 N N . ASP A 1 206 ? -15.157 -14.211 27.213 1.00 94.75 206 ASP A N 1
ATOM 1680 C CA . ASP A 1 206 ? -14.640 -12.839 27.118 1.00 94.75 206 ASP A CA 1
ATOM 1681 C C . ASP A 1 206 ? -14.626 -12.296 25.682 1.00 94.75 206 ASP A C 1
ATOM 1683 O O . ASP A 1 206 ? -14.415 -11.099 25.457 1.00 94.75 206 ASP A O 1
ATOM 1687 N N . TYR A 1 207 ? -14.846 -13.165 24.692 1.00 93.81 207 TYR A N 1
ATOM 1688 C CA . TYR A 1 207 ? -14.625 -12.871 23.279 1.00 93.81 207 TYR A CA 1
ATOM 1689 C C . TYR A 1 207 ? -15.921 -12.796 22.478 1.00 93.81 207 TYR A C 1
ATOM 1691 O O . TYR A 1 207 ? -16.891 -13.521 22.705 1.00 93.81 207 TYR A O 1
ATOM 1699 N N . CYS A 1 208 ? -15.937 -11.887 21.506 1.00 91.62 208 CYS A N 1
ATOM 1700 C CA . CYS A 1 208 ? -17.090 -11.660 20.650 1.00 91.62 208 CYS A CA 1
ATOM 1701 C C . CYS A 1 208 ? -17.443 -12.908 19.826 1.00 91.62 208 CYS A C 1
ATOM 1703 O O . CYS A 1 208 ? -16.589 -13.476 19.150 1.00 91.62 208 CYS A O 1
ATOM 1705 N N . GLN A 1 209 ? -18.731 -13.263 19.831 1.00 88.81 209 GLN A N 1
ATOM 1706 C CA . GLN A 1 209 ? -19.319 -14.327 19.004 1.00 88.81 209 GLN A CA 1
ATOM 1707 C C . GLN A 1 209 ? -20.312 -13.772 17.965 1.00 88.81 209 GLN A C 1
ATOM 1709 O O . GLN A 1 209 ? -21.169 -14.486 17.454 1.00 88.81 209 GLN A O 1
ATOM 1714 N N . CYS A 1 210 ? -20.275 -12.466 17.678 1.00 84.75 210 CYS A N 1
ATOM 1715 C CA . CYS A 1 210 ? -21.186 -11.863 16.708 1.00 84.75 210 CYS A CA 1
ATOM 1716 C C . CYS A 1 210 ? -20.784 -12.227 15.267 1.00 84.75 210 CYS A C 1
ATOM 1718 O O . CYS A 1 210 ? -19.697 -11.873 14.816 1.00 84.75 210 CYS A O 1
ATOM 1720 N N . TYR A 1 211 ? -21.722 -12.811 14.513 1.00 62.81 211 TYR A N 1
ATOM 1721 C CA . TYR A 1 211 ? -21.554 -13.267 13.122 1.00 62.81 211 TYR A CA 1
ATOM 1722 C C . TYR A 1 211 ? -21.159 -12.187 12.095 1.00 62.81 211 TYR A C 1
ATOM 1724 O O . TYR A 1 211 ? -20.736 -12.510 10.994 1.00 62.81 211 TYR A O 1
ATOM 1732 N N . LYS A 1 212 ? -21.258 -10.887 12.412 1.00 60.41 212 LYS A N 1
ATOM 1733 C CA . LYS A 1 212 ? -20.916 -9.815 11.452 1.00 60.41 212 LYS A CA 1
ATOM 1734 C C . LYS A 1 212 ? -19.416 -9.707 11.129 1.00 60.41 212 LYS A C 1
ATOM 1736 O O . LYS A 1 212 ? -19.071 -9.024 10.171 1.00 60.41 212 LYS A O 1
ATOM 1741 N N . TYR A 1 213 ? -18.538 -10.342 11.908 1.00 59.06 213 TYR A N 1
ATOM 1742 C CA . TYR A 1 213 ? -17.081 -10.287 11.693 1.00 59.06 213 TYR A CA 1
ATOM 1743 C C . TYR A 1 213 ? -16.486 -11.566 11.136 1.00 59.06 213 TYR A C 1
ATOM 1745 O O . TYR A 1 213 ? -15.345 -11.541 10.676 1.00 59.06 213 TYR A O 1
ATOM 1753 N N . THR A 1 214 ? -17.248 -12.655 11.148 1.00 48.94 214 THR A N 1
ATOM 1754 C CA . THR A 1 214 ? -16.854 -13.913 10.529 1.00 48.94 214 THR A CA 1
ATOM 1755 C C . THR A 1 214 ? -16.971 -13.745 9.019 1.00 48.94 214 THR A C 1
ATOM 1757 O O . THR A 1 214 ? -17.996 -13.251 8.551 1.00 48.94 214 THR A O 1
ATOM 1760 N N . LYS A 1 215 ? -15.933 -14.104 8.247 1.00 43.44 215 LYS A N 1
ATOM 1761 C CA . LYS A 1 215 ? -16.060 -14.184 6.782 1.00 43.44 215 LYS A CA 1
ATOM 1762 C C . LYS A 1 215 ? -17.303 -15.022 6.474 1.00 43.44 215 LYS A C 1
ATOM 1764 O O . LYS A 1 215 ? -17.398 -16.146 6.962 1.00 43.44 215 LYS A O 1
ATOM 1769 N N . ASN A 1 216 ? -18.234 -14.473 5.697 1.00 35.72 216 ASN A N 1
ATOM 1770 C CA . ASN A 1 216 ? -19.219 -15.308 5.024 1.00 35.72 216 ASN A CA 1
ATOM 1771 C C . ASN A 1 216 ? -18.418 -16.275 4.146 1.00 35.72 216 ASN A C 1
ATOM 1773 O O . ASN A 1 216 ? -17.583 -15.817 3.359 1.00 35.72 216 ASN A O 1
ATOM 1777 N N . ASN A 1 217 ? -18.603 -17.575 4.376 1.00 35.84 217 ASN A N 1
ATOM 1778 C CA . ASN A 1 217 ? -18.169 -18.605 3.437 1.00 35.84 217 ASN A CA 1
ATOM 1779 C C . ASN A 1 217 ? -18.834 -18.369 2.081 1.00 35.84 217 ASN A C 1
ATOM 1781 O O . ASN A 1 217 ? -20.039 -18.024 2.088 1.00 35.84 217 ASN A O 1
#

Foldseek 3Di:
DQLLVVVLVVLLVVVVVAQDLVQSVVVVVVCCVVVPPSYDPVSSVVSSVPDHHDQLDDDPVVLVVLVVVLQPDQELVVCVVVLVVNVVSHPDPVSNVVSVVSSVPHQYLPPPVVPPPPVQDFDWDAQLVPRDIDTDGPPAQKDFFQDDSNDPGNPGPQFIAGPNVNAGDQDGCPPQVVSPVVSQADDLVRRVVSCVVPVPDDPPVRHDPDPPRHPDD

Secondary structure (DSSP, 8-state):
--HHHHHHHHHHHHHTT---HHHHHHHHHHHHHHHGGGS-HHHHHHHHHTS---TTS--HHHHHHHHHHHHH---HHHHHHHHHHHHHH---HHHHHHHHHHHHTSPPP--TTTS------EEEEE-TTT--EEEEETT--EEETTBBTTB----S--EEEETTT--EEEEETTTTTTTSGGG----HHHHHHHHHHH--S-TTTTB---TTSSPP-

Radius of gyration: 27.22 Å; chains: 1; bounding box: 63×39×68 Å